Protein AF-A0A960FV06-F1 (afdb_monomer)

Secondary structure (DSSP, 8-state):
---------------PPPPPPB-SEEEEEEEPP-S-SEESS--TT--EEEE-BSSS-EEEE---EEEEEEETTEEEE-GGGEE---EESSSEEEEE---EEEEE-TT--EEEEEEEEEEEEE-SSTT-EEEEEEEEEEEESSSB-TTT---B-BPPPTTT-EEEEEEEEEEEE-----HHHHHHHHHTB-GGG--EEEEEEEEE-PBPPP---PBPP-------S---SEEEEEEESS--B-TT-PBPEEEEEESSGGGGGTEEEEE-TT--EEEEEES--TT-EEEEEEEE--BTTBPPEEEEEEEE---

pLDDT: mean 82.67, std 15.4, range [28.53, 97.56]

Radius of gyration: 35.04 Å; Cα contacts (8 Å, |Δi|>4): 767; chains: 1; bounding box: 75×72×92 Å

Solvent-accessible surface area (backbone atoms only — not comparable to full-atom values): 16735 Å² total; per-residue (Å²): 141,84,87,83,82,84,78,82,79,80,80,74,79,77,75,70,78,76,70,66,49,64,24,64,41,65,30,40,38,45,37,33,78,60,94,60,37,54,45,69,65,90,62,88,82,43,13,31,37,37,43,46,31,71,90,52,54,37,37,39,37,51,50,40,37,38,34,35,38,31,52,84,32,36,38,42,29,50,30,90,45,48,49,63,72,65,33,69,53,98,44,42,37,41,64,51,73,44,55,33,38,35,38,48,44,94,82,25,42,38,36,39,41,35,50,48,37,38,37,40,42,38,90,70,67,91,50,46,43,70,26,62,49,32,30,42,35,39,31,26,12,73,56,54,18,69,81,83,62,80,48,68,27,33,41,39,36,90,89,73,22,36,33,20,30,14,15,77,46,40,47,51,41,74,67,77,86,42,65,29,37,50,49,44,42,74,69,50,26,45,58,87,56,25,59,37,40,35,50,27,32,37,43,49,71,38,67,32,78,67,78,67,79,46,41,82,50,48,63,91,75,79,65,62,95,71,43,59,25,53,46,81,36,66,55,28,87,42,62,49,50,34,81,80,68,46,68,49,49,79,44,78,52,64,62,62,88,71,42,67,82,29,39,48,79,48,74,47,98,62,40,24,30,34,40,38,28,68,52,76,30,52,73,34,39,39,34,40,38,36,36,38,74,60,55,98,60,24,41,59,32,78,50,76,50,74,38,60,21,44,119

Structure (mmCIF, N/CA/C/O backbone):
data_AF-A0A960FV06-F1
#
_entry.id   AF-A0A960FV06-F1
#
loop_
_atom_site.group_PDB
_atom_site.id
_atom_site.type_symbol
_atom_site.label_atom_id
_atom_site.label_alt_id
_atom_site.label_comp_id
_atom_site.label_asym_id
_atom_site.label_entity_id
_atom_site.label_seq_id
_atom_site.pdbx_PDB_ins_code
_atom_site.Cartn_x
_atom_site.Cartn_y
_atom_site.Cartn_z
_atom_site.occupancy
_atom_site.B_iso_or_equiv
_atom_site.auth_seq_id
_atom_site.auth_comp_id
_atom_site.auth_asym_id
_atom_site.auth_atom_id
_atom_site.pdbx_PDB_model_num
ATOM 1 N N . MET A 1 1 ? -11.309 -56.392 27.584 1.00 36.31 1 MET A N 1
ATOM 2 C CA . MET A 1 1 ? -11.825 -55.048 27.923 1.00 36.31 1 MET A CA 1
ATOM 3 C C . MET A 1 1 ? -10.670 -54.063 27.824 1.00 36.31 1 MET A C 1
ATOM 5 O O . MET A 1 1 ? -9.754 -54.148 28.627 1.00 36.31 1 MET A O 1
ATOM 9 N N . ARG A 1 2 ? -10.640 -53.222 26.782 1.00 29.03 2 ARG A N 1
ATOM 10 C CA . ARG A 1 2 ? -9.631 -52.166 26.602 1.00 29.03 2 ARG A CA 1
ATOM 11 C C . ARG A 1 2 ? -10.314 -50.827 26.854 1.00 29.03 2 ARG A C 1
ATOM 13 O O . ARG A 1 2 ? -11.211 -50.448 26.110 1.00 29.03 2 ARG A O 1
ATOM 20 N N . THR A 1 3 ? -9.917 -50.165 27.930 1.00 28.88 3 THR A N 1
ATOM 21 C CA . THR A 1 3 ? -10.427 -48.859 28.343 1.00 28.88 3 THR A CA 1
ATOM 22 C C . THR A 1 3 ? -9.806 -47.786 27.448 1.00 28.88 3 THR A C 1
ATOM 24 O O . THR A 1 3 ? -8.600 -47.559 27.511 1.00 28.88 3 THR A O 1
ATOM 27 N N . LEU A 1 4 ? -10.610 -47.151 26.591 1.00 28.53 4 LEU A N 1
ATOM 28 C CA . LEU A 1 4 ? -10.209 -45.951 25.854 1.00 28.53 4 LEU A CA 1
ATOM 29 C C . LEU A 1 4 ? -10.381 -44.734 26.770 1.00 28.53 4 LEU A C 1
ATOM 31 O O . LEU A 1 4 ? -11.495 -44.410 27.177 1.00 28.53 4 LEU A O 1
ATOM 35 N N . VAL A 1 5 ? -9.278 -44.058 27.083 1.00 31.06 5 VAL A N 1
ATOM 36 C CA . VAL A 1 5 ? -9.280 -42.744 27.735 1.00 31.06 5 VAL A CA 1
ATOM 37 C C . VAL A 1 5 ? -9.310 -41.687 26.634 1.00 31.06 5 VAL A C 1
ATOM 39 O O . VAL A 1 5 ? -8.361 -41.561 25.865 1.00 31.06 5 VAL A O 1
ATOM 42 N N . ILE A 1 6 ? -10.410 -40.939 26.538 1.00 32.50 6 ILE A N 1
ATOM 43 C CA . ILE A 1 6 ? -10.523 -39.776 25.651 1.00 32.50 6 ILE A CA 1
ATOM 44 C C . ILE A 1 6 ? -9.908 -38.582 26.384 1.00 32.50 6 ILE A C 1
ATOM 46 O O . ILE A 1 6 ? -10.485 -38.061 27.338 1.00 32.50 6 ILE A O 1
ATOM 50 N N . ALA A 1 7 ? -8.722 -38.160 25.950 1.00 31.45 7 ALA A N 1
ATOM 51 C CA . ALA A 1 7 ? -8.115 -36.910 26.383 1.00 31.45 7 ALA A CA 1
ATOM 52 C C . ALA A 1 7 ? -8.819 -35.741 25.676 1.00 31.45 7 ALA A C 1
ATOM 54 O O . ALA A 1 7 ? -8.691 -35.559 24.466 1.00 31.45 7 ALA A O 1
ATOM 55 N N . ALA A 1 8 ? -9.584 -34.953 26.431 1.00 33.91 8 ALA A N 1
ATOM 56 C CA . ALA A 1 8 ? -10.143 -33.694 25.958 1.00 33.91 8 ALA A CA 1
ATOM 57 C C . ALA A 1 8 ? -9.006 -32.669 25.805 1.00 33.91 8 ALA A C 1
ATOM 59 O O . ALA A 1 8 ? -8.524 -32.106 26.788 1.00 33.91 8 ALA A O 1
ATOM 60 N N . GLY A 1 9 ? -8.556 -32.462 24.567 1.00 29.95 9 GLY A N 1
ATOM 61 C CA . GLY A 1 9 ? -7.596 -31.421 24.216 1.00 29.95 9 GLY A CA 1
ATOM 62 C C . GLY A 1 9 ? -8.195 -30.035 24.449 1.00 29.95 9 GLY A C 1
ATOM 63 O O . GLY A 1 9 ? -9.195 -29.662 23.838 1.00 29.95 9 GLY A O 1
ATOM 64 N N . LEU A 1 10 ? -7.580 -29.279 25.354 1.00 29.83 10 LEU A N 1
ATOM 65 C CA . LEU A 1 10 ? -7.880 -27.877 25.604 1.00 29.83 10 LEU A CA 1
ATOM 66 C C . LEU A 1 10 ? -7.438 -27.066 24.372 1.00 29.83 10 LEU A C 1
ATOM 68 O O . LEU A 1 10 ? -6.244 -26.882 24.146 1.00 29.83 10 LEU A O 1
ATOM 72 N N . VAL A 1 11 ? -8.386 -26.588 23.563 1.00 31.02 11 VAL A N 1
ATOM 73 C CA . VAL A 1 11 ? -8.089 -25.631 22.488 1.00 31.02 11 VAL A CA 1
ATOM 74 C C . VAL A 1 11 ? -7.781 -24.289 23.147 1.00 31.02 11 VAL A C 1
ATOM 76 O O . VAL A 1 11 ? -8.680 -23.536 23.520 1.00 31.02 11 VAL A O 1
ATOM 79 N N . VAL A 1 12 ? -6.495 -24.001 23.337 1.00 31.61 12 VAL A N 1
ATOM 80 C CA . VAL A 1 12 ? -6.037 -22.645 23.640 1.00 31.61 12 VAL A CA 1
ATOM 81 C C . VAL A 1 12 ? -6.239 -21.842 22.362 1.00 31.61 12 VAL A C 1
ATOM 83 O O . VAL A 1 12 ? -5.494 -21.997 21.398 1.00 31.61 12 VAL A O 1
ATOM 86 N N . ALA A 1 13 ? -7.285 -21.017 22.332 1.00 31.97 13 ALA A N 1
ATOM 87 C CA . ALA A 1 13 ? -7.429 -19.989 21.316 1.00 31.97 13 ALA A CA 1
ATOM 88 C C . ALA A 1 13 ? -6.248 -19.026 21.476 1.00 31.97 13 ALA A C 1
ATOM 90 O O . ALA A 1 13 ? -6.246 -18.167 22.358 1.00 31.97 13 ALA A O 1
ATOM 91 N N . VAL A 1 14 ? -5.213 -19.216 20.659 1.00 31.20 14 VAL A N 1
ATOM 92 C CA . VAL A 1 14 ? -4.142 -18.240 20.499 1.00 31.20 14 VAL A CA 1
ATOM 93 C C . VAL A 1 14 ? -4.800 -17.055 19.806 1.00 31.20 14 VAL A C 1
ATOM 95 O O . VAL A 1 14 ? -5.027 -17.078 18.600 1.00 31.20 14 VAL A O 1
ATOM 98 N N . SER A 1 15 ? -5.229 -16.059 20.579 1.00 34.19 15 SER A N 1
ATOM 99 C CA . SER A 1 15 ? -5.654 -14.789 20.009 1.00 34.19 15 SER A CA 1
ATOM 100 C C . SER A 1 15 ? -4.445 -14.227 19.273 1.00 34.19 15 SER A C 1
ATOM 102 O O . SER A 1 15 ? -3.475 -13.828 19.922 1.00 34.19 15 SER A O 1
ATOM 104 N N . SER A 1 16 ? -4.477 -14.246 17.940 1.00 36.00 16 SER A N 1
ATOM 105 C CA . SER A 1 16 ? -3.523 -13.501 17.128 1.00 36.00 16 SER A CA 1
ATOM 106 C C . SER A 1 16 ? -3.441 -12.078 17.687 1.00 36.00 16 SER A C 1
ATOM 108 O O . SER A 1 16 ? -4.489 -11.518 18.038 1.00 36.00 16 SER A O 1
ATOM 110 N N . PRO A 1 17 ? -2.240 -11.491 17.830 1.00 38.41 17 PRO A N 1
ATOM 111 C CA . PRO A 1 17 ? -2.156 -10.080 18.160 1.00 38.41 17 PRO A CA 1
ATOM 112 C C . PRO A 1 17 ? -2.978 -9.329 17.113 1.00 38.41 17 PRO A C 1
ATOM 114 O O . PRO A 1 17 ? -2.821 -9.567 15.915 1.00 38.41 17 PRO A O 1
ATOM 117 N N . ALA A 1 18 ? -3.919 -8.499 17.569 1.00 44.97 18 ALA A N 1
ATOM 118 C CA . ALA A 1 18 ? -4.646 -7.610 16.679 1.00 44.97 18 ALA A CA 1
ATOM 119 C C . ALA A 1 18 ? -3.597 -6.826 15.884 1.00 44.97 18 ALA A C 1
ATOM 121 O O . ALA A 1 18 ? -2.728 -6.198 16.495 1.00 44.97 18 ALA A O 1
ATOM 122 N N . ALA A 1 19 ? -3.624 -6.939 14.553 1.00 51.06 19 ALA A N 1
ATOM 123 C CA . ALA A 1 19 ? -2.755 -6.146 13.699 1.00 51.06 19 ALA A CA 1
ATOM 124 C C . ALA A 1 19 ? -2.935 -4.675 14.098 1.00 51.06 19 ALA A C 1
ATOM 126 O O . ALA A 1 19 ? -4.068 -4.226 14.289 1.00 51.06 19 ALA A O 1
ATOM 127 N N . ALA A 1 20 ? -1.832 -3.960 14.323 1.00 58.22 20 ALA A N 1
ATOM 128 C CA . ALA A 1 20 ? -1.906 -2.536 14.608 1.00 58.22 20 ALA A CA 1
ATOM 129 C C . ALA A 1 20 ? -2.623 -1.861 13.432 1.00 58.22 20 ALA A C 1
ATOM 131 O O . ALA A 1 20 ? -2.202 -2.021 12.287 1.00 58.22 20 ALA A O 1
ATOM 132 N N . GLU A 1 21 ? -3.728 -1.164 13.708 1.00 67.44 21 GLU A N 1
ATOM 133 C CA . GLU A 1 21 ? -4.437 -0.410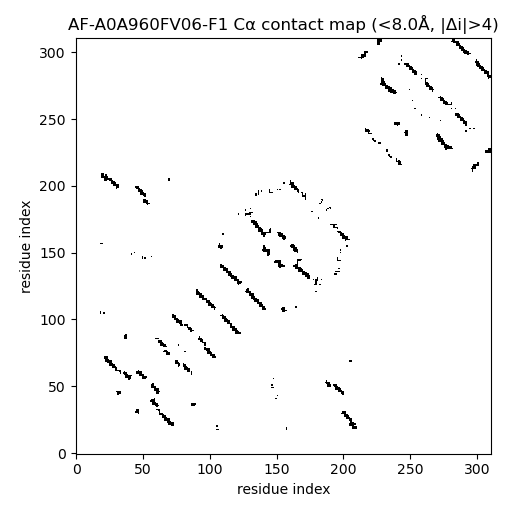 12.676 1.00 67.44 21 GLU A CA 1
ATOM 134 C C . GLU A 1 21 ? -3.497 0.646 12.083 1.00 67.44 21 GLU A C 1
ATOM 136 O O . GLU A 1 21 ? -2.681 1.255 12.785 1.00 67.44 21 GLU A O 1
ATOM 141 N N . ILE A 1 22 ? -3.600 0.853 10.774 1.00 77.62 22 ILE A N 1
ATOM 142 C CA . ILE A 1 22 ? -2.781 1.826 10.056 1.00 77.62 22 ILE A CA 1
ATOM 143 C C . ILE A 1 22 ? -3.281 3.217 10.440 1.00 77.62 22 ILE A C 1
ATOM 145 O O . ILE A 1 22 ? -4.451 3.544 10.252 1.00 77.62 22 ILE A O 1
ATOM 149 N N . GLY A 1 23 ? -2.396 4.017 11.030 1.00 80.31 23 GLY A N 1
ATOM 150 C CA . GLY A 1 23 ? -2.713 5.364 11.489 1.00 80.31 23 GLY A CA 1
ATOM 151 C C . GLY A 1 23 ? -2.783 6.373 10.346 1.00 80.31 23 GLY A C 1
ATOM 152 O O . GLY A 1 23 ? -2.529 6.054 9.187 1.00 80.31 23 GLY A O 1
ATOM 153 N N . ASN A 1 24 ? -3.082 7.622 10.697 1.00 88.06 24 ASN A N 1
ATOM 154 C CA . ASN A 1 24 ? -2.974 8.763 9.788 1.00 88.06 24 ASN A CA 1
ATOM 155 C C . ASN A 1 24 ? -1.624 9.451 9.996 1.00 88.06 24 ASN A C 1
ATOM 157 O O . ASN A 1 24 ? -1.173 9.575 11.138 1.00 88.06 24 ASN A O 1
ATOM 161 N N . GLY A 1 25 ? -1.000 9.944 8.929 1.00 90.19 25 GLY A N 1
ATOM 162 C CA . GLY A 1 25 ? 0.263 10.671 9.053 1.00 90.19 25 GLY A CA 1
ATOM 163 C C . GLY A 1 25 ? 1.180 10.567 7.837 1.00 90.19 25 GLY A C 1
ATOM 164 O O . GLY A 1 25 ? 0.745 10.116 6.777 1.00 90.19 25 GLY A O 1
ATOM 165 N N . PRO A 1 26 ? 2.443 11.006 7.979 1.00 93.81 26 PRO A N 1
ATOM 166 C CA . PRO A 1 26 ? 3.436 10.901 6.920 1.00 93.81 26 PRO A CA 1
ATOM 167 C C . PRO A 1 26 ? 3.80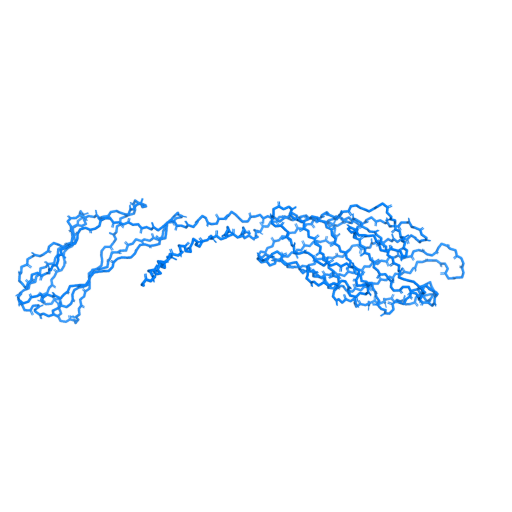0 9.438 6.651 1.00 93.81 26 PRO A C 1
ATOM 169 O O . PRO A 1 26 ? 3.833 8.616 7.569 1.00 93.81 26 PRO A O 1
ATOM 172 N N . ILE A 1 27 ? 4.099 9.137 5.392 1.00 96.12 27 ILE A N 1
ATOM 173 C CA . ILE A 1 27 ? 4.591 7.838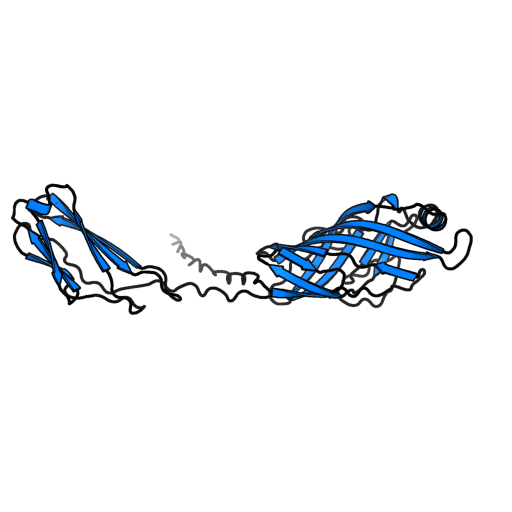 4.925 1.00 96.12 27 ILE A CA 1
ATOM 174 C C . ILE A 1 27 ? 5.810 8.042 4.034 1.00 96.12 27 ILE A C 1
ATOM 176 O O . ILE A 1 27 ? 5.970 9.094 3.412 1.00 96.12 27 ILE A O 1
ATOM 180 N N . SER A 1 28 ? 6.643 7.013 3.937 1.00 96.25 28 SER A N 1
ATOM 181 C CA . SER A 1 28 ? 7.751 6.969 2.987 1.00 96.25 28 SER A CA 1
ATOM 182 C C . SER A 1 28 ? 7.902 5.577 2.391 1.00 96.25 28 SER A C 1
ATOM 184 O O . SER A 1 28 ? 7.594 4.574 3.039 1.00 96.25 28 SER A O 1
ATOM 186 N N . VAL A 1 29 ? 8.365 5.528 1.147 1.00 97.25 29 VAL A N 1
ATOM 187 C CA . VAL A 1 29 ? 8.701 4.308 0.414 1.00 97.25 29 VAL A CA 1
ATOM 188 C C . VAL A 1 29 ? 10.142 4.418 -0.059 1.00 97.25 29 VAL A C 1
ATOM 190 O O . VAL A 1 29 ? 10.519 5.411 -0.683 1.00 97.25 29 VAL A O 1
ATOM 193 N N . THR A 1 30 ? 10.922 3.373 0.199 1.00 96.19 30 THR A N 1
ATOM 194 C CA . THR A 1 30 ? 12.278 3.219 -0.328 1.00 96.19 30 THR A CA 1
ATOM 195 C C . THR A 1 30 ? 12.356 1.882 -1.042 1.00 96.19 30 THR A C 1
ATOM 197 O O . THR A 1 30 ? 12.136 0.841 -0.418 1.00 96.19 30 THR A O 1
ATOM 200 N N . LEU A 1 31 ? 12.642 1.902 -2.345 1.00 95.12 31 LEU A N 1
ATOM 201 C CA . LEU A 1 31 ? 12.833 0.671 -3.107 1.00 95.12 31 LEU A CA 1
ATOM 202 C C . LEU A 1 31 ? 14.257 0.142 -2.953 1.00 95.12 31 LEU A C 1
ATOM 204 O O . LEU A 1 31 ? 15.202 0.911 -2.766 1.00 95.12 31 LEU A O 1
ATOM 208 N N . ASP A 1 32 ? 14.394 -1.182 -3.011 1.00 92.62 32 ASP A N 1
ATOM 209 C CA . ASP A 1 32 ? 15.693 -1.835 -2.872 1.00 92.62 32 ASP A CA 1
ATOM 210 C C . ASP A 1 32 ? 16.626 -1.444 -4.036 1.00 92.62 32 ASP A C 1
ATOM 212 O O . ASP A 1 32 ? 16.180 -1.387 -5.188 1.00 92.62 32 ASP A O 1
ATOM 216 N N . PRO A 1 33 ? 17.914 -1.156 -3.763 1.00 88.38 33 PRO A N 1
ATOM 217 C CA . PRO A 1 33 ? 18.874 -0.845 -4.811 1.00 88.38 33 PRO A CA 1
ATOM 218 C C . PRO A 1 33 ? 19.119 -2.069 -5.698 1.00 88.38 33 PRO A C 1
ATOM 220 O O . PRO A 1 33 ? 19.098 -3.207 -5.229 1.00 88.38 33 PRO A O 1
ATOM 223 N N . CYS A 1 34 ? 19.410 -1.820 -6.973 1.00 86.62 34 CYS A N 1
ATOM 224 C CA . CYS A 1 34 ? 19.829 -2.841 -7.925 1.00 86.62 34 CYS A CA 1
ATOM 225 C C . CYS A 1 34 ? 21.134 -2.402 -8.595 1.00 86.62 34 CYS A C 1
ATOM 227 O O . CYS A 1 34 ? 21.295 -1.226 -8.917 1.00 86.62 34 CYS A O 1
ATOM 229 N N . GLU A 1 35 ? 22.072 -3.328 -8.790 1.00 83.56 35 GLU A N 1
ATOM 230 C CA . GLU A 1 35 ? 23.376 -3.019 -9.399 1.00 83.56 35 GLU A CA 1
ATOM 231 C C . GLU A 1 35 ? 23.292 -2.901 -10.927 1.00 83.56 35 GLU A C 1
ATOM 233 O O . GLU A 1 35 ? 24.120 -2.250 -11.561 1.00 83.56 35 GLU A O 1
ATOM 238 N N . GLN A 1 36 ? 22.290 -3.537 -11.530 1.00 81.19 36 GLN A N 1
ATOM 239 C CA . GLN A 1 36 ? 22.068 -3.547 -12.967 1.00 81.19 36 GLN A CA 1
ATOM 240 C C . GLN A 1 36 ? 21.231 -2.332 -13.378 1.00 81.19 36 GLN A C 1
ATOM 242 O O . GLN A 1 36 ? 20.282 -1.975 -12.691 1.00 81.19 36 GLN A O 1
ATOM 247 N N . ALA A 1 37 ? 21.551 -1.720 -14.520 1.00 78.19 37 ALA A N 1
ATOM 248 C CA . ALA A 1 37 ? 20.762 -0.619 -15.081 1.00 78.19 37 ALA A CA 1
ATOM 249 C C . ALA A 1 37 ? 19.662 -1.140 -16.026 1.00 78.19 37 ALA A C 1
ATOM 251 O O . ALA A 1 37 ? 18.476 -0.881 -15.828 1.00 78.19 37 ALA A O 1
ATOM 252 N N . GLN A 1 38 ? 20.048 -1.917 -17.041 1.00 82.19 38 GLN A N 1
ATOM 253 C CA . GLN A 1 38 ? 19.133 -2.518 -18.012 1.00 82.19 38 GLN A CA 1
ATOM 254 C C . GLN A 1 38 ? 19.749 -3.807 -18.564 1.00 82.19 38 GLN A C 1
ATOM 256 O O . GLN A 1 38 ? 20.881 -3.765 -19.040 1.00 82.19 38 GLN A O 1
ATOM 261 N N . ILE A 1 39 ? 19.024 -4.926 -18.496 1.00 83.81 39 ILE A N 1
ATOM 262 C CA . ILE A 1 39 ? 19.431 -6.215 -19.085 1.00 83.81 39 ILE A CA 1
ATOM 263 C C . ILE A 1 39 ? 18.204 -7.038 -19.512 1.00 83.81 39 ILE A C 1
ATOM 265 O O . ILE A 1 39 ? 17.095 -6.820 -19.019 1.00 83.81 39 ILE A O 1
ATOM 269 N N . ASP A 1 40 ? 18.420 -8.043 -20.360 1.00 83.56 40 ASP A N 1
ATOM 270 C CA . ASP A 1 40 ? 17.349 -8.911 -20.883 1.00 83.56 40 ASP A CA 1
ATOM 271 C C . ASP A 1 40 ? 17.038 -10.122 -19.983 1.00 83.56 40 ASP A C 1
ATOM 273 O O . ASP A 1 40 ? 16.150 -10.932 -20.258 1.00 83.56 40 ASP A O 1
ATOM 277 N N . THR A 1 41 ? 17.756 -10.237 -18.863 1.00 85.00 41 THR A N 1
ATOM 278 C CA . THR A 1 41 ? 17.585 -11.309 -17.878 1.00 85.00 41 THR A CA 1
ATOM 279 C C . THR A 1 41 ? 16.964 -10.764 -16.598 1.00 85.00 41 THR A C 1
ATOM 281 O O . THR A 1 41 ? 17.344 -9.706 -16.095 1.00 85.00 41 THR A O 1
ATOM 284 N N . PHE A 1 42 ? 16.014 -11.513 -16.047 1.00 87.25 42 PHE A N 1
ATOM 285 C CA . PHE A 1 42 ? 15.373 -11.185 -14.780 1.00 87.25 42 PHE A CA 1
ATOM 286 C C . PHE A 1 42 ? 16.342 -11.333 -13.592 1.00 87.25 42 PHE A C 1
ATOM 288 O O . PHE A 1 42 ? 16.988 -12.371 -13.438 1.00 87.25 42 PHE A O 1
ATOM 295 N N . VAL A 1 43 ? 16.391 -10.314 -12.730 1.00 89.31 43 VAL A N 1
ATOM 296 C CA . VAL A 1 43 ? 17.141 -10.292 -11.468 1.00 89.31 43 VAL A CA 1
ATOM 297 C C . VAL A 1 43 ? 16.148 -10.339 -10.302 1.00 89.31 43 VAL A C 1
ATOM 299 O O . VAL A 1 43 ? 15.386 -9.386 -10.104 1.00 89.31 43 VAL A O 1
ATOM 302 N N . PRO A 1 44 ? 16.138 -11.424 -9.509 1.00 87.94 44 PRO A N 1
ATOM 303 C CA . PRO A 1 44 ? 15.265 -11.534 -8.349 1.00 87.94 44 PRO A CA 1
ATOM 304 C C . PRO A 1 44 ? 15.517 -10.430 -7.320 1.00 87.94 44 PRO A C 1
ATOM 306 O O . PRO A 1 44 ? 16.659 -10.092 -7.024 1.00 87.94 44 PRO A O 1
ATOM 309 N N . GLY A 1 45 ? 14.442 -9.906 -6.732 1.00 86.06 45 GLY A N 1
ATOM 310 C CA . GLY A 1 45 ? 14.524 -8.924 -5.646 1.00 86.06 45 GLY A CA 1
ATOM 311 C C . GLY A 1 45 ? 14.811 -7.485 -6.083 1.00 86.06 45 GLY A C 1
ATOM 312 O O . GLY A 1 45 ? 14.749 -6.598 -5.240 1.00 86.06 45 GLY A O 1
ATOM 313 N N . CYS A 1 46 ? 15.046 -7.227 -7.371 1.00 92.44 46 CYS A N 1
ATOM 314 C CA . CYS A 1 46 ? 15.173 -5.868 -7.883 1.00 92.44 46 CYS A CA 1
ATOM 315 C C . CYS A 1 46 ? 13.840 -5.329 -8.404 1.00 92.44 46 CYS A C 1
ATOM 317 O O . CYS A 1 46 ? 13.099 -6.031 -9.091 1.00 92.44 46 CYS A O 1
ATOM 319 N N . SER A 1 47 ? 13.569 -4.053 -8.132 1.00 94.38 47 SER A N 1
ATOM 320 C CA . SER A 1 47 ? 12.458 -3.337 -8.760 1.00 94.38 47 SER A CA 1
ATOM 321 C C . SER A 1 47 ? 12.761 -3.087 -10.237 1.00 94.38 47 SER A C 1
ATOM 323 O O . SER A 1 47 ? 13.852 -2.625 -10.577 1.00 94.38 47 SER A O 1
ATOM 325 N N . PHE A 1 48 ? 11.802 -3.377 -11.116 1.00 93.38 48 PHE A N 1
ATOM 326 C CA . PHE A 1 48 ? 11.974 -3.231 -12.557 1.00 93.38 48 PHE A CA 1
ATOM 327 C C . PHE A 1 48 ? 10.725 -2.711 -13.266 1.00 93.38 48 PHE A C 1
ATOM 329 O O . PHE A 1 48 ? 9.586 -2.917 -12.838 1.00 93.38 48 PHE A O 1
ATOM 336 N N . ILE A 1 49 ? 10.969 -2.110 -14.426 1.00 91.00 49 ILE A N 1
ATOM 337 C CA . ILE A 1 49 ? 9.995 -1.908 -15.489 1.00 91.00 49 ILE A CA 1
ATOM 338 C C . ILE A 1 49 ? 10.311 -2.885 -16.613 1.00 91.00 49 ILE A C 1
ATOM 340 O O . ILE A 1 49 ? 11.444 -2.954 -17.087 1.00 91.00 49 ILE A O 1
ATOM 344 N N . ASN A 1 50 ? 9.309 -3.638 -17.048 1.00 89.50 50 ASN A N 1
ATOM 345 C CA . ASN A 1 50 ? 9.412 -4.495 -18.212 1.00 89.50 50 ASN A CA 1
ATOM 346 C C . ASN A 1 50 ? 8.754 -3.809 -19.411 1.00 89.50 50 ASN A C 1
ATOM 348 O O . ASN A 1 50 ? 7.554 -3.510 -19.419 1.00 89.50 50 ASN A O 1
ATOM 352 N N . LEU A 1 51 ? 9.569 -3.569 -20.435 1.00 86.31 51 LEU A N 1
ATOM 353 C CA . LEU A 1 51 ? 9.089 -3.261 -21.772 1.00 86.31 51 LEU A CA 1
ATOM 354 C C . LEU A 1 51 ? 9.112 -4.553 -22.580 1.00 86.31 51 LEU A C 1
ATOM 356 O O . LEU A 1 51 ? 10.104 -5.285 -22.583 1.00 86.31 51 LEU A O 1
ATOM 360 N N . VAL A 1 52 ? 8.015 -4.831 -23.285 1.00 84.31 52 VAL A N 1
ATOM 361 C CA . VAL A 1 52 ? 7.949 -5.999 -24.166 1.00 84.31 52 VAL A CA 1
ATOM 362 C C . VAL A 1 52 ? 8.849 -5.735 -25.359 1.00 84.31 52 VAL A C 1
ATOM 364 O O . VAL A 1 52 ? 8.440 -5.034 -26.287 1.00 84.31 52 VAL A O 1
ATOM 367 N N . GLY A 1 53 ? 10.064 -6.273 -25.328 1.00 81.69 53 GLY A N 1
ATOM 368 C CA . GLY A 1 53 ? 10.930 -6.260 -26.493 1.00 81.69 53 GLY A CA 1
ATOM 369 C C . GLY A 1 53 ? 10.385 -7.159 -27.591 1.00 81.69 53 GLY A C 1
ATOM 370 O O . GLY A 1 53 ? 9.546 -8.039 -27.362 1.00 81.69 53 GLY A O 1
ATOM 371 N N . LYS A 1 54 ? 10.804 -6.866 -28.819 1.00 75.38 54 LYS A N 1
ATOM 372 C CA . LYS A 1 54 ? 10.371 -7.609 -30.002 1.00 75.38 54 LYS A CA 1
ATOM 373 C C . LYS A 1 54 ? 10.980 -9.012 -30.047 1.00 75.38 54 LYS A C 1
ATOM 375 O O . LYS A 1 54 ? 10.260 -9.958 -30.358 1.00 75.38 54 LYS A O 1
ATOM 380 N N . ASP A 1 55 ? 12.250 -9.119 -29.657 1.00 75.38 55 ASP A N 1
ATOM 381 C CA . ASP A 1 55 ? 13.040 -10.354 -29.734 1.00 75.38 55 ASP A CA 1
ATOM 382 C C . ASP A 1 55 ? 13.347 -10.967 -28.353 1.00 75.38 55 ASP A C 1
ATOM 384 O O . ASP A 1 55 ? 13.499 -12.182 -28.235 1.00 75.38 55 ASP A O 1
ATOM 388 N N . ALA A 1 56 ? 13.380 -10.151 -27.293 1.00 72.25 56 ALA A N 1
ATOM 389 C CA . ALA A 1 56 ? 13.621 -10.571 -25.911 1.00 72.25 56 ALA A C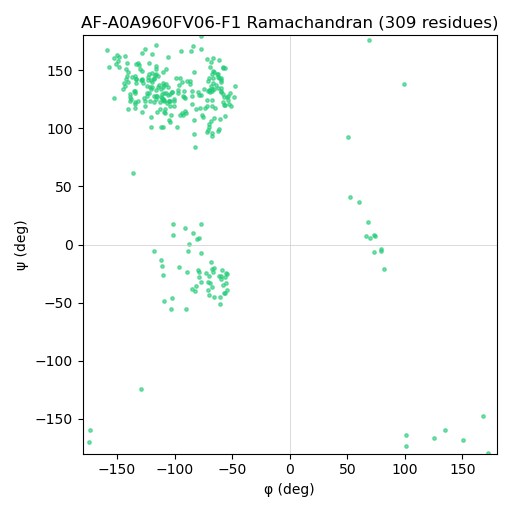A 1
ATOM 390 C C . ALA A 1 56 ? 12.909 -9.631 -24.913 1.00 72.25 56 ALA A C 1
ATOM 392 O O . ALA A 1 56 ? 12.615 -8.486 -25.256 1.00 72.25 56 ALA A O 1
ATOM 393 N N . PRO A 1 57 ? 12.583 -10.071 -23.683 1.00 75.88 57 PRO A N 1
ATOM 394 C CA . PRO A 1 57 ? 12.093 -9.166 -22.643 1.00 75.88 57 PRO A CA 1
ATOM 395 C C . PRO A 1 57 ? 13.199 -8.193 -22.214 1.00 75.88 57 PRO A C 1
ATOM 397 O O . PRO A 1 57 ? 14.325 -8.622 -22.016 1.00 75.88 57 PRO A O 1
ATOM 400 N N . SER A 1 58 ? 12.869 -6.916 -21.992 1.00 85.62 58 SER A N 1
ATOM 401 C CA . SER A 1 58 ? 13.825 -5.929 -21.468 1.00 85.62 58 SER A CA 1
ATOM 402 C C . SER A 1 58 ? 13.420 -5.489 -20.070 1.00 85.62 58 SER A C 1
ATOM 404 O O . SER A 1 58 ? 12.323 -4.951 -19.883 1.00 85.62 58 SER A O 1
ATOM 406 N N . TYR A 1 59 ? 14.320 -5.671 -19.104 1.00 89.06 59 TYR A N 1
ATOM 407 C CA . TYR A 1 59 ? 14.143 -5.236 -17.722 1.00 89.06 59 TYR A CA 1
ATOM 408 C C . TYR A 1 59 ? 14.979 -3.986 -17.461 1.00 89.06 59 TYR A C 1
ATOM 410 O O . TYR A 1 59 ? 16.204 -4.000 -17.575 1.00 89.06 59 TYR A O 1
ATOM 418 N N . ILE A 1 60 ? 14.300 -2.900 -17.106 1.00 90.06 60 ILE A N 1
ATOM 419 C CA . ILE A 1 60 ? 14.899 -1.629 -16.701 1.00 90.06 60 ILE A CA 1
ATOM 420 C C . ILE A 1 60 ? 14.791 -1.560 -15.185 1.00 90.06 60 ILE A C 1
ATOM 422 O O . ILE A 1 60 ? 13.686 -1.455 -14.653 1.00 90.06 60 ILE A O 1
ATOM 426 N N . TYR A 1 61 ? 15.916 -1.635 -14.488 1.00 92.00 61 TYR A N 1
ATOM 427 C CA . TYR A 1 61 ? 15.925 -1.648 -13.031 1.00 92.00 61 TYR A CA 1
ATOM 428 C C . TYR A 1 61 ? 15.988 -0.227 -12.484 1.00 92.00 61 TYR A C 1
ATOM 430 O O . TYR A 1 61 ? 16.652 0.651 -13.034 1.00 92.00 61 TYR A O 1
ATOM 438 N N . THR A 1 62 ? 15.250 0.020 -11.406 1.00 90.56 62 THR A N 1
ATOM 439 C CA . THR A 1 62 ? 15.140 1.353 -10.811 1.00 90.56 62 THR A CA 1
ATOM 440 C C . THR A 1 62 ? 14.951 1.255 -9.306 1.00 90.56 62 THR A C 1
ATOM 442 O O . THR A 1 62 ? 14.410 0.274 -8.808 1.00 90.56 62 THR A O 1
ATOM 445 N N . SER A 1 63 ? 15.372 2.279 -8.574 1.00 92.06 63 SER A N 1
ATOM 446 C CA . SER A 1 63 ? 15.252 2.338 -7.114 1.00 92.06 63 SER A CA 1
ATOM 447 C C . SER A 1 63 ? 14.774 3.723 -6.656 1.00 92.06 63 SER A C 1
ATOM 449 O O . SER A 1 63 ? 15.520 4.447 -5.989 1.00 92.06 63 SER A O 1
ATOM 451 N N . PRO A 1 64 ? 13.571 4.161 -7.070 1.00 91.56 64 PRO A N 1
ATOM 452 C CA . PRO A 1 64 ? 13.016 5.429 -6.639 1.00 91.56 64 PRO A CA 1
ATOM 453 C C . PRO A 1 64 ? 12.699 5.437 -5.139 1.00 91.56 64 PRO A C 1
ATOM 455 O O . PRO A 1 64 ? 12.523 4.395 -4.498 1.00 91.56 64 PRO A O 1
ATOM 458 N N . SER A 1 65 ? 12.582 6.641 -4.591 1.00 94.81 65 SER A N 1
ATOM 459 C CA . SER A 1 65 ? 12.090 6.875 -3.235 1.00 94.81 65 SER A CA 1
ATOM 460 C C . SER A 1 65 ? 10.985 7.919 -3.243 1.00 94.81 65 SER A C 1
ATOM 462 O O . SER A 1 65 ? 11.039 8.889 -3.999 1.00 94.81 65 SER A O 1
ATOM 464 N N . TRP A 1 66 ? 9.966 7.718 -2.411 1.00 95.75 66 TRP A N 1
ATOM 465 C CA . TRP A 1 66 ? 8.776 8.568 -2.379 1.00 95.75 66 TRP A CA 1
ATOM 466 C C . TRP A 1 66 ? 8.419 8.936 -0.945 1.00 95.75 66 TRP A C 1
ATOM 468 O O . TRP A 1 66 ? 8.506 8.103 -0.041 1.00 95.75 66 TRP A O 1
ATOM 478 N N . SER A 1 67 ? 7.960 10.166 -0.742 1.00 96.88 67 SER A N 1
ATOM 479 C CA . SER A 1 67 ? 7.323 10.607 0.499 1.00 96.88 67 SER A CA 1
ATOM 480 C C . SER A 1 67 ? 5.870 10.988 0.241 1.00 96.88 67 SER A C 1
ATOM 482 O O . SER A 1 67 ? 5.478 11.303 -0.881 1.00 96.88 67 SER A O 1
ATOM 484 N N . GLY A 1 68 ? 5.038 10.892 1.272 1.00 95.88 68 GLY A N 1
ATOM 485 C CA . GLY A 1 68 ? 3.612 11.129 1.117 1.00 95.88 68 GLY A CA 1
ATOM 486 C C . GLY A 1 68 ? 2.851 11.126 2.430 1.00 95.88 68 GLY A C 1
ATOM 487 O O . GLY A 1 68 ? 3.421 11.269 3.514 1.00 95.88 68 GLY A O 1
ATOM 488 N N . THR A 1 69 ? 1.540 10.921 2.335 1.00 94.50 69 THR A N 1
ATOM 489 C CA . THR A 1 69 ? 0.653 10.817 3.499 1.00 94.50 69 THR A CA 1
ATOM 490 C C . THR A 1 69 ? -0.293 9.630 3.397 1.00 94.50 69 THR A C 1
ATOM 492 O O . THR A 1 69 ? -0.620 9.160 2.306 1.00 94.50 69 THR A O 1
ATOM 495 N N . THR A 1 70 ? -0.744 9.158 4.559 1.00 93.50 70 THR A N 1
ATOM 496 C CA . THR A 1 70 ? -1.852 8.214 4.682 1.00 93.50 70 THR A CA 1
ATOM 497 C C . THR A 1 70 ? -2.991 8.792 5.514 1.00 93.50 70 THR A C 1
ATOM 499 O O . THR A 1 70 ? -2.766 9.477 6.519 1.00 93.50 70 THR A O 1
ATOM 502 N N . SER A 1 71 ? -4.221 8.498 5.100 1.00 88.94 71 SER A N 1
ATOM 503 C CA . SER A 1 71 ? -5.435 8.780 5.861 1.00 88.94 71 SER A CA 1
ATOM 504 C C . SER A 1 71 ? -6.418 7.625 5.718 1.00 88.94 71 SER A C 1
ATOM 506 O O . SER A 1 71 ? -6.894 7.342 4.622 1.00 88.94 71 SER A O 1
ATOM 508 N N . SER A 1 72 ? -6.741 6.952 6.824 1.00 82.75 72 SER A N 1
ATOM 509 C CA . SER A 1 72 ? -7.667 5.809 6.858 1.00 82.75 72 SER A CA 1
ATOM 510 C C . SER A 1 72 ? -7.308 4.715 5.838 1.00 82.75 72 SER A C 1
ATOM 512 O O . SER A 1 72 ? -8.176 4.182 5.152 1.00 82.75 72 SER A O 1
ATOM 514 N N . GLY A 1 73 ? -6.009 4.431 5.689 1.00 85.06 73 GLY A N 1
ATOM 515 C CA . GLY A 1 73 ? -5.491 3.444 4.737 1.00 85.06 73 GLY A CA 1
ATOM 516 C C . GLY A 1 73 ? -5.394 3.924 3.283 1.00 85.06 73 GLY A C 1
ATOM 517 O O . GLY A 1 73 ? -4.845 3.192 2.461 1.00 85.06 73 GLY A O 1
ATOM 518 N N . LEU A 1 74 ? -5.876 5.128 2.947 1.00 93.19 74 LEU A N 1
ATOM 519 C CA . LEU A 1 74 ? -5.631 5.767 1.649 1.00 93.19 74 LEU A CA 1
ATOM 520 C C . LEU A 1 74 ? -4.222 6.351 1.625 1.00 93.19 74 LEU A C 1
ATOM 522 O O . LEU A 1 74 ? -3.870 7.112 2.519 1.00 93.19 74 LEU A O 1
ATOM 526 N N . LEU A 1 75 ? -3.452 6.032 0.592 1.00 96.62 75 LEU A N 1
ATOM 527 C CA . LEU A 1 75 ? -2.076 6.477 0.392 1.00 96.62 75 LEU A CA 1
ATOM 528 C C . LEU A 1 75 ? -2.020 7.517 -0.724 1.00 96.62 75 LEU A C 1
ATOM 530 O O . LEU A 1 75 ? -2.649 7.339 -1.768 1.00 96.62 75 LEU A O 1
ATOM 534 N N . SER A 1 76 ? -1.226 8.563 -0.520 1.00 96.94 76 SER A N 1
ATOM 535 C CA . SER A 1 76 ? -0.970 9.600 -1.518 1.00 96.94 76 SER A CA 1
ATOM 536 C C . SER A 1 76 ? 0.502 9.989 -1.501 1.00 96.94 76 SER A C 1
ATOM 538 O O . SER A 1 76 ? 1.001 10.429 -0.465 1.00 96.94 76 SER A O 1
ATOM 540 N N . PHE A 1 77 ? 1.167 9.882 -2.648 1.00 97.25 77 PHE A N 1
ATOM 541 C CA . PHE A 1 77 ? 2.550 10.301 -2.870 1.00 97.25 77 PHE A CA 1
ATOM 542 C C . PHE A 1 77 ? 2.577 11.365 -3.978 1.00 97.25 77 PHE A C 1
ATOM 544 O O . PHE A 1 77 ? 2.459 11.020 -5.159 1.00 97.25 77 PHE A O 1
ATOM 551 N N . PRO A 1 78 ? 2.689 12.656 -3.628 1.00 96.19 78 PRO A N 1
ATOM 552 C CA . PRO A 1 78 ? 2.742 13.740 -4.606 1.00 96.19 78 PRO A CA 1
ATOM 553 C C . PRO A 1 78 ? 3.965 13.637 -5.520 1.00 96.19 78 PRO A C 1
ATOM 555 O O . PRO A 1 78 ? 5.035 13.235 -5.073 1.00 96.19 78 PRO A O 1
ATOM 558 N N . ALA A 1 79 ? 3.843 14.053 -6.780 1.00 95.56 79 ALA A N 1
ATOM 559 C CA . ALA A 1 79 ? 4.941 14.044 -7.752 1.00 95.56 79 ALA A CA 1
ATOM 560 C C . ALA A 1 79 ? 6.196 14.789 -7.258 1.00 95.56 79 ALA A C 1
ATOM 562 O O . ALA A 1 79 ? 7.316 14.338 -7.482 1.00 95.56 79 ALA A O 1
ATOM 563 N N . ALA A 1 80 ? 6.003 15.916 -6.565 1.00 94.62 80 ALA A N 1
ATOM 564 C CA . ALA A 1 80 ? 7.085 16.750 -6.040 1.00 94.62 80 ALA A CA 1
ATOM 565 C C . ALA A 1 80 ? 7.896 16.074 -4.918 1.00 94.62 80 ALA A C 1
ATOM 567 O O . ALA A 1 80 ? 9.040 16.453 -4.683 1.00 94.62 80 ALA A O 1
ATOM 568 N N . ASP A 1 81 ? 7.319 15.065 -4.262 1.00 94.62 81 ASP A N 1
ATOM 569 C CA . ASP A 1 81 ? 7.914 14.349 -3.130 1.00 94.62 81 ASP A CA 1
ATOM 570 C C . ASP A 1 81 ? 8.507 12.992 -3.549 1.00 94.62 81 ASP A C 1
ATOM 572 O O . ASP A 1 81 ? 8.744 12.105 -2.722 1.00 94.62 81 ASP A O 1
ATOM 576 N N . GLN A 1 82 ? 8.729 12.810 -4.852 1.00 94.69 82 GLN A N 1
ATOM 577 C CA . GLN A 1 82 ? 9.296 11.603 -5.435 1.00 94.69 82 GLN A CA 1
ATOM 578 C C . GLN A 1 82 ? 10.662 11.888 -6.047 1.00 94.69 82 GLN A C 1
ATOM 580 O O . GLN A 1 82 ? 10.844 12.841 -6.801 1.00 94.69 82 GLN A O 1
ATOM 585 N N . ASN A 1 83 ? 11.608 10.996 -5.783 1.00 93.50 83 ASN A N 1
ATOM 586 C CA . ASN A 1 83 ? 12.909 10.982 -6.421 1.00 93.50 83 ASN A CA 1
ATOM 587 C C . ASN A 1 83 ? 13.026 9.741 -7.306 1.00 93.50 83 ASN A C 1
ATOM 589 O O . ASN A 1 83 ? 13.003 8.611 -6.814 1.00 93.50 83 ASN A O 1
ATOM 593 N N . TRP A 1 84 ? 13.167 9.963 -8.609 1.00 90.38 84 TRP A N 1
ATOM 594 C CA . TRP A 1 84 ? 13.318 8.906 -9.600 1.00 90.38 84 TRP A CA 1
ATOM 595 C C . TRP A 1 84 ? 14.701 8.995 -10.241 1.00 90.38 84 TRP A C 1
ATOM 597 O O . TRP A 1 84 ? 14.980 9.975 -10.937 1.00 90.38 84 TRP A O 1
ATOM 607 N N . PRO A 1 85 ? 15.581 8.002 -10.032 1.00 86.44 85 PRO A N 1
ATOM 608 C CA . PRO A 1 85 ? 16.885 8.017 -10.670 1.00 86.44 85 PRO A CA 1
ATOM 609 C C . PRO A 1 85 ? 16.729 7.813 -12.180 1.00 86.44 85 PRO A C 1
ATOM 611 O O . PRO A 1 85 ? 15.976 6.947 -12.634 1.00 86.44 85 PRO A O 1
ATOM 614 N N . GLY A 1 86 ? 17.471 8.596 -12.964 1.00 85.62 86 GLY A N 1
ATOM 615 C CA . GLY A 1 86 ? 17.685 8.274 -14.370 1.00 85.62 86 GLY A CA 1
ATOM 616 C C . GLY A 1 86 ? 18.430 6.945 -14.491 1.00 85.62 86 GLY A C 1
ATOM 617 O O . GLY A 1 86 ? 19.300 6.640 -13.676 1.00 85.62 86 GLY A O 1
ATOM 618 N N . VAL A 1 87 ? 18.096 6.157 -15.508 1.00 85.44 87 VAL A N 1
ATOM 619 C CA . VAL A 1 87 ? 18.756 4.876 -15.781 1.00 85.44 87 VAL A CA 1
ATOM 620 C C . VAL A 1 87 ? 19.568 5.034 -17.055 1.00 85.44 87 VAL A C 1
ATOM 622 O O . VAL A 1 87 ? 19.036 5.460 -18.076 1.00 85.44 87 VAL A O 1
ATOM 625 N N . THR A 1 88 ? 20.861 4.724 -17.002 1.00 82.81 88 THR A N 1
ATOM 626 C CA . THR A 1 88 ? 21.730 4.742 -18.184 1.00 82.81 88 THR A CA 1
ATOM 627 C C . THR A 1 88 ? 22.304 3.350 -18.392 1.00 82.81 88 THR A C 1
ATOM 629 O O . THR A 1 88 ? 23.111 2.886 -17.592 1.00 82.81 88 THR A O 1
ATOM 632 N N . GLY A 1 89 ? 21.847 2.686 -19.451 1.00 77.94 89 GLY A N 1
ATOM 633 C CA . GLY A 1 89 ? 22.381 1.417 -19.943 1.00 77.94 89 GLY A CA 1
ATOM 634 C C . GLY A 1 89 ? 22.667 1.539 -21.435 1.00 77.94 89 GLY A C 1
ATOM 635 O O . GLY A 1 89 ? 23.332 2.479 -21.862 1.00 77.94 89 GLY A O 1
ATOM 636 N N . GLU A 1 90 ? 22.095 0.645 -22.243 1.00 75.88 90 GLU A N 1
ATOM 637 C CA . GLU A 1 90 ? 22.090 0.797 -23.708 1.00 75.88 90 GLU A CA 1
ATOM 638 C C . GLU A 1 90 ? 21.395 2.085 -24.168 1.00 75.88 90 GLU A C 1
ATOM 640 O O . GLU A 1 90 ? 21.703 2.643 -25.220 1.00 75.88 90 GLU A O 1
ATOM 645 N N . ARG A 1 91 ? 20.423 2.548 -23.379 1.00 79.56 91 ARG A N 1
ATOM 646 C CA . ARG A 1 91 ? 19.696 3.797 -23.588 1.00 79.56 91 ARG A CA 1
ATOM 647 C C . ARG A 1 91 ? 19.671 4.592 -22.290 1.00 79.56 91 ARG A C 1
ATOM 649 O O . ARG A 1 91 ? 19.736 4.023 -21.198 1.00 79.56 91 ARG A O 1
ATOM 656 N N . THR A 1 92 ? 19.543 5.910 -22.415 1.00 87.94 92 THR A N 1
ATOM 657 C CA . THR A 1 92 ? 19.277 6.782 -21.269 1.00 87.94 92 THR A CA 1
ATOM 658 C C . THR A 1 92 ? 17.776 6.933 -21.103 1.00 87.94 92 THR A C 1
ATOM 660 O O . THR A 1 92 ? 17.069 7.311 -22.038 1.00 87.94 92 THR A O 1
ATOM 663 N N . ILE A 1 93 ? 17.298 6.635 -19.904 1.00 88.12 93 ILE A N 1
ATOM 664 C CA . ILE A 1 93 ? 15.899 6.695 -19.515 1.00 88.12 93 ILE A CA 1
ATOM 665 C C . ILE A 1 93 ? 15.759 7.727 -18.404 1.00 88.12 93 ILE A C 1
ATOM 667 O O . ILE A 1 93 ? 16.471 7.688 -17.399 1.00 88.12 93 ILE A O 1
ATOM 671 N N . THR A 1 94 ? 14.833 8.659 -18.585 1.00 91.56 94 THR A N 1
ATOM 672 C CA . THR A 1 94 ? 14.510 9.703 -17.611 1.00 91.56 94 THR A CA 1
ATOM 673 C C . THR A 1 94 ? 13.036 9.636 -17.251 1.00 91.56 94 THR A C 1
ATOM 675 O O . THR A 1 94 ? 12.193 9.343 -18.099 1.00 91.56 94 THR A O 1
ATOM 678 N N . TRP A 1 95 ? 12.731 9.915 -15.989 1.00 90.50 95 TRP A N 1
ATOM 679 C CA . TRP A 1 95 ? 11.386 9.851 -15.437 1.00 90.50 95 TRP A CA 1
ATOM 680 C C . TRP A 1 95 ? 10.871 11.249 -15.132 1.00 90.50 95 TRP A C 1
ATOM 682 O O . TRP A 1 95 ? 11.576 12.049 -14.519 1.00 90.50 95 TRP A O 1
ATOM 692 N N . THR A 1 96 ? 9.622 11.505 -15.503 1.00 92.50 96 THR A N 1
ATOM 693 C CA . THR A 1 96 ? 8.861 12.662 -15.033 1.00 92.50 96 THR A CA 1
ATOM 694 C C . THR A 1 96 ? 7.864 12.167 -13.983 1.00 92.50 96 THR A C 1
ATOM 696 O O . THR A 1 96 ? 6.873 11.526 -14.352 1.00 92.50 96 THR A O 1
ATOM 699 N N . PRO A 1 97 ? 8.094 12.423 -12.681 1.00 89.88 97 PRO A N 1
ATOM 700 C CA . PRO A 1 97 ? 7.210 11.919 -11.638 1.00 89.88 97 PRO A CA 1
ATOM 701 C C . PRO A 1 97 ? 5.784 12.462 -11.785 1.00 89.88 97 PRO A C 1
ATOM 703 O O . PRO A 1 97 ? 5.578 13.622 -12.150 1.00 89.88 97 PRO A O 1
ATOM 706 N N . LYS A 1 98 ? 4.795 11.624 -11.472 1.00 93.44 98 LYS A N 1
ATOM 707 C CA . LYS A 1 98 ? 3.374 11.987 -11.359 1.00 93.44 98 LYS A CA 1
ATOM 708 C C . LYS A 1 98 ? 2.846 11.503 -10.016 1.00 93.44 98 LYS A C 1
ATOM 710 O O . LYS A 1 98 ? 3.475 10.667 -9.372 1.00 93.44 98 LYS A O 1
ATOM 715 N N . ASP A 1 99 ? 1.689 12.004 -9.603 1.00 93.88 99 ASP A N 1
ATOM 716 C CA . ASP A 1 99 ? 1.072 11.574 -8.351 1.00 93.88 99 ASP A CA 1
ATOM 717 C C . ASP A 1 99 ? 0.794 10.064 -8.364 1.00 93.88 99 ASP A C 1
ATOM 719 O O . ASP A 1 99 ? 0.265 9.512 -9.335 1.00 93.88 99 ASP A O 1
ATOM 723 N N . ILE A 1 100 ? 1.140 9.402 -7.261 1.00 95.81 100 ILE A N 1
ATOM 724 C CA . ILE A 1 100 ? 0.8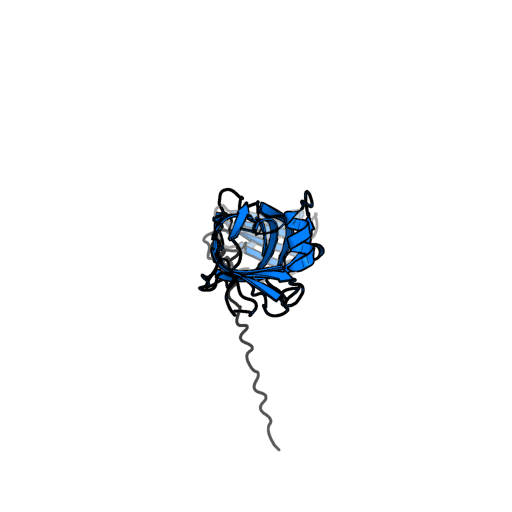30 7.994 -7.018 1.00 95.81 100 ILE A CA 1
ATOM 725 C C . ILE A 1 100 ? -0.200 7.945 -5.899 1.00 95.81 100 ILE A C 1
ATOM 727 O O . ILE A 1 100 ? -0.009 8.524 -4.829 1.00 95.81 100 ILE A O 1
ATOM 731 N N . ALA A 1 101 ? -1.286 7.218 -6.130 1.00 95.94 101 ALA A N 1
ATOM 732 C CA . ALA A 1 101 ? -2.332 7.018 -5.139 1.00 95.94 101 ALA A CA 1
ATOM 733 C C . ALA A 1 101 ? -2.524 5.531 -4.872 1.00 95.94 101 ALA A C 1
ATOM 735 O O . ALA A 1 101 ? -2.221 4.683 -5.711 1.00 95.94 101 ALA A O 1
ATOM 736 N N . GLY A 1 102 ? -3.052 5.189 -3.705 1.00 96.12 102 GLY A N 1
ATOM 737 C CA . GLY A 1 102 ? -3.296 3.794 -3.395 1.00 96.12 102 GLY A CA 1
ATOM 738 C C . GLY A 1 102 ? -4.028 3.553 -2.097 1.00 96.12 102 GLY A C 1
ATOM 739 O O . GLY A 1 102 ? -4.543 4.465 -1.457 1.00 96.12 102 GLY A O 1
ATOM 740 N N . THR A 1 103 ? -4.067 2.285 -1.713 1.00 95.12 103 THR A N 1
ATOM 741 C CA . THR A 1 103 ? -4.675 1.823 -0.472 1.00 95.12 103 THR A CA 1
ATOM 742 C C . THR A 1 103 ? -3.846 0.713 0.142 1.00 95.12 103 THR A C 1
ATOM 744 O O . THR A 1 103 ? -3.354 -0.159 -0.582 1.00 95.12 103 THR A O 1
ATOM 747 N N . VAL A 1 104 ? -3.796 0.678 1.465 1.00 92.69 104 VAL A N 1
ATOM 748 C CA . VAL A 1 104 ? -3.297 -0.457 2.236 1.00 92.69 104 VAL A CA 1
ATOM 749 C C . VAL A 1 104 ? -4.425 -1.002 3.112 1.00 92.69 104 VAL A C 1
ATOM 751 O O . VAL A 1 104 ? -5.045 -0.269 3.875 1.00 92.69 104 VAL A O 1
ATOM 754 N N . GLY A 1 105 ? -4.739 -2.285 2.941 1.00 83.56 105 GLY A N 1
ATOM 755 C CA . GLY A 1 105 ? -5.754 -2.973 3.740 1.00 83.56 105 GLY A CA 1
ATOM 756 C C . GLY A 1 105 ? -5.196 -3.532 5.049 1.00 83.56 105 GLY A C 1
ATOM 757 O O . GLY A 1 105 ? -3.987 -3.704 5.195 1.00 83.56 105 GLY A O 1
ATOM 758 N N . ASP A 1 106 ? -6.088 -3.918 5.962 1.00 76.69 106 ASP A N 1
ATOM 759 C CA . ASP A 1 106 ? -5.744 -4.438 7.300 1.00 76.69 106 ASP A CA 1
ATOM 760 C C . ASP A 1 106 ? -4.867 -5.704 7.283 1.00 76.69 106 ASP A C 1
ATOM 762 O O . ASP A 1 106 ? -4.176 -6.015 8.249 1.00 76.69 106 ASP A O 1
ATOM 766 N N . ASN A 1 107 ? -4.873 -6.451 6.177 1.00 79.62 107 ASN A N 1
ATOM 767 C CA . ASN A 1 107 ? -4.022 -7.626 5.961 1.00 79.62 107 ASN A CA 1
ATOM 768 C C . ASN A 1 107 ? -2.675 -7.294 5.287 1.00 79.62 107 ASN A C 1
ATOM 770 O O . ASN A 1 107 ? -2.032 -8.188 4.728 1.00 79.62 107 ASN A O 1
ATOM 774 N N . GLY A 1 108 ? -2.299 -6.013 5.248 1.00 87.44 108 GLY A N 1
ATOM 775 C CA . GLY A 1 108 ? -1.111 -5.511 4.561 1.00 87.44 108 GLY A CA 1
ATOM 776 C C . GLY A 1 108 ? -1.236 -5.496 3.037 1.00 87.44 108 GLY A C 1
ATOM 777 O O . GLY A 1 108 ? -0.247 -5.262 2.345 1.00 87.44 108 GLY A O 1
ATOM 778 N N . ARG A 1 109 ? -2.417 -5.768 2.463 1.00 94.06 109 ARG A N 1
ATOM 779 C CA . ARG A 1 109 ? -2.578 -5.761 1.005 1.00 94.06 109 ARG A CA 1
ATOM 780 C C . ARG A 1 109 ? -2.427 -4.348 0.466 1.00 94.06 109 ARG A C 1
ATOM 782 O O . ARG A 1 109 ? -3.250 -3.488 0.767 1.00 94.06 109 ARG A O 1
ATOM 789 N N . LEU A 1 110 ? -1.439 -4.159 -0.398 1.00 96.56 110 LEU A N 1
ATOM 790 C CA . LEU A 1 110 ? -1.166 -2.901 -1.070 1.00 96.56 110 LEU A CA 1
ATOM 791 C C . LEU A 1 110 ? -1.803 -2.901 -2.463 1.00 96.56 110 LEU A C 1
ATOM 793 O O . LEU A 1 110 ? -1.766 -3.897 -3.200 1.00 96.56 110 LEU A O 1
ATOM 797 N N . ARG A 1 111 ? -2.410 -1.773 -2.820 1.00 96.88 111 ARG A N 1
ATOM 798 C CA . ARG A 1 111 ? -2.864 -1.459 -4.176 1.00 96.88 111 ARG A CA 1
ATOM 799 C C . ARG A 1 111 ? -2.434 -0.044 -4.501 1.00 96.88 111 ARG A C 1
ATOM 801 O O . ARG A 1 111 ? -2.700 0.843 -3.698 1.00 96.88 111 ARG A O 1
ATOM 808 N N . LEU A 1 112 ? -1.800 0.160 -5.646 1.00 96.62 112 LEU A N 1
ATOM 809 C CA . LEU A 1 112 ? -1.384 1.480 -6.110 1.00 96.62 112 LEU A CA 1
ATOM 810 C C . LEU A 1 112 ? -1.882 1.694 -7.538 1.00 96.62 112 LEU A C 1
ATOM 812 O O . LEU A 1 112 ? -1.979 0.749 -8.317 1.00 96.62 112 LEU A O 1
ATOM 816 N N . ALA A 1 113 ? -2.156 2.941 -7.880 1.00 93.75 113 ALA A N 1
ATOM 817 C CA . ALA A 1 113 ? -2.360 3.405 -9.237 1.00 93.75 113 ALA A CA 1
ATOM 818 C C . ALA A 1 113 ? -1.345 4.515 -9.502 1.00 93.75 113 ALA A C 1
ATOM 820 O O . ALA A 1 113 ? -1.193 5.439 -8.698 1.00 93.75 113 ALA A O 1
ATOM 821 N N . MET A 1 114 ? -0.640 4.404 -10.621 1.00 91.94 114 MET A N 1
ATOM 822 C CA . MET A 1 114 ? 0.406 5.339 -11.008 1.00 91.94 114 MET A CA 1
ATOM 823 C C . MET A 1 114 ? 0.234 5.709 -12.473 1.00 91.94 114 MET A C 1
ATOM 825 O O . MET A 1 114 ? 0.086 4.839 -13.333 1.00 91.94 114 MET A O 1
ATOM 829 N N . GLN A 1 115 ? 0.290 7.006 -12.754 1.00 91.38 115 GLN A N 1
ATOM 830 C CA . GLN A 1 115 ? 0.579 7.485 -14.098 1.00 91.38 115 GLN A CA 1
ATOM 831 C C . GLN A 1 115 ? 2.093 7.567 -14.250 1.00 91.38 115 GLN A C 1
ATOM 833 O O . GLN A 1 115 ? 2.777 8.011 -13.332 1.00 91.38 115 GLN A O 1
ATOM 838 N N . TYR A 1 116 ? 2.623 7.145 -15.390 1.00 88.50 116 TYR A N 1
ATOM 839 C CA . TYR A 1 116 ? 4.043 7.279 -15.679 1.00 88.50 116 TYR A CA 1
ATOM 840 C C . TYR A 1 116 ? 4.252 8.126 -16.925 1.00 88.50 116 TYR A C 1
ATOM 842 O O . TYR A 1 116 ? 3.457 8.094 -17.864 1.00 88.50 116 TYR A O 1
ATOM 850 N N . GLU A 1 117 ? 5.357 8.857 -16.925 1.00 91.44 117 GLU A N 1
ATOM 851 C CA . GLU A 1 117 ? 5.915 9.529 -18.086 1.00 91.44 117 GLU A CA 1
ATOM 852 C C . GLU A 1 117 ? 7.419 9.248 -18.088 1.00 91.44 117 GLU A C 1
ATOM 854 O O . GLU A 1 117 ? 8.137 9.582 -17.144 1.00 91.44 117 GLU A O 1
ATOM 859 N N . MET A 1 118 ? 7.870 8.566 -19.134 1.00 89.25 118 MET A N 1
ATOM 860 C CA . MET A 1 118 ? 9.237 8.096 -19.295 1.00 89.25 118 MET A CA 1
ATOM 861 C C . MET A 1 118 ? 9.779 8.586 -20.630 1.00 89.25 118 MET A C 1
ATOM 863 O O . MET A 1 118 ? 9.188 8.322 -21.673 1.00 89.25 118 MET A O 1
ATOM 867 N N . SER A 1 119 ? 10.922 9.256 -20.605 1.00 90.56 119 SER A N 1
ATOM 868 C CA . SER A 1 119 ? 11.644 9.680 -21.801 1.00 90.56 119 SER A CA 1
ATOM 869 C C . SER A 1 119 ? 12.800 8.728 -22.067 1.00 90.56 119 SER A C 1
ATOM 871 O O . SER A 1 119 ? 13.636 8.507 -21.195 1.00 90.56 119 SER A O 1
ATOM 873 N N . VAL A 1 120 ? 12.850 8.170 -23.272 1.00 88.56 120 VAL A N 1
ATOM 874 C CA . VAL A 1 120 ? 13.927 7.301 -23.748 1.00 88.56 120 VAL A CA 1
ATOM 875 C C . VAL A 1 120 ? 14.735 8.074 -24.781 1.00 88.56 120 VAL A C 1
ATOM 877 O O . VAL A 1 120 ? 14.215 8.438 -25.839 1.00 88.56 120 VAL A O 1
ATOM 880 N N . GLN A 1 121 ? 16.005 8.322 -24.479 1.00 89.06 121 GLN A N 1
ATOM 881 C CA . GLN A 1 121 ? 16.920 8.976 -25.402 1.00 89.06 121 GLN A CA 1
ATOM 882 C C . GLN A 1 121 ? 17.528 7.952 -26.358 1.00 89.06 121 GLN A C 1
ATOM 884 O O . GLN A 1 121 ? 18.109 6.949 -25.940 1.00 89.06 121 GLN A O 1
ATOM 889 N N . ILE A 1 122 ? 17.430 8.247 -27.651 1.00 83.31 122 ILE A N 1
ATOM 890 C CA . ILE A 1 122 ? 18.091 7.511 -28.720 1.00 83.31 122 ILE A CA 1
ATOM 891 C C . ILE A 1 122 ? 19.274 8.361 -29.206 1.00 83.31 122 ILE A C 1
ATOM 893 O O . ILE A 1 122 ? 19.042 9.385 -29.856 1.00 83.31 122 ILE A O 1
ATOM 897 N N . PRO A 1 123 ? 20.523 7.975 -28.881 1.00 74.25 123 PRO A N 1
ATOM 898 C CA . PRO A 1 123 ? 21.678 8.853 -29.051 1.00 74.25 123 PRO A CA 1
ATOM 899 C C . PRO A 1 123 ? 22.036 9.096 -30.522 1.00 74.25 123 PRO A C 1
ATOM 901 O O . PRO A 1 123 ? 22.264 10.239 -30.903 1.00 74.25 123 PRO A O 1
ATOM 904 N N . GLU A 1 124 ? 22.037 8.060 -31.368 1.00 73.81 124 GLU A N 1
ATOM 905 C CA . GLU A 1 124 ? 22.521 8.161 -32.752 1.00 73.81 124 GLU A CA 1
ATOM 906 C C . GLU A 1 124 ? 21.700 7.308 -33.746 1.00 73.81 124 GLU A C 1
ATOM 908 O O . GLU A 1 124 ? 20.944 6.398 -33.373 1.00 73.81 124 GLU A O 1
ATOM 913 N N . GLY A 1 125 ? 21.839 7.627 -35.039 1.00 71.12 125 GLY A N 1
ATOM 914 C CA . GLY A 1 125 ? 21.188 6.943 -36.163 1.00 71.12 125 GLY A CA 1
ATOM 915 C C . GLY A 1 125 ? 19.955 7.661 -36.726 1.00 71.12 125 GLY A C 1
ATOM 916 O O . GLY A 1 125 ? 19.627 8.785 -36.348 1.00 71.12 125 GLY A O 1
ATOM 917 N N . VAL A 1 126 ? 19.256 7.000 -37.655 1.00 66.56 126 VAL A N 1
ATOM 918 C CA . VAL A 1 126 ? 17.992 7.511 -38.212 1.00 66.56 126 VAL A CA 1
ATOM 919 C C . VAL A 1 126 ? 16.979 7.675 -37.074 1.00 66.56 126 VAL A C 1
ATOM 921 O O . VAL A 1 126 ? 16.811 6.766 -36.257 1.00 66.56 126 VAL A O 1
ATOM 924 N N . ALA A 1 127 ? 16.326 8.840 -37.026 1.00 77.62 127 ALA A N 1
ATOM 925 C CA . ALA A 1 127 ? 15.384 9.232 -35.977 1.00 77.62 127 ALA A CA 1
ATOM 926 C C . ALA A 1 127 ? 15.977 9.285 -34.549 1.00 77.62 127 ALA A C 1
ATOM 928 O O . ALA A 1 127 ? 15.286 8.942 -33.586 1.00 77.62 127 ALA A O 1
ATOM 929 N N . SER A 1 128 ? 17.237 9.721 -34.400 1.00 82.94 128 SER A N 1
ATOM 930 C CA . SER A 1 128 ? 17.794 10.121 -33.098 1.00 82.94 128 SER A CA 1
ATOM 931 C C . SER A 1 128 ? 16.948 11.217 -32.436 1.00 82.94 128 SER A C 1
ATOM 933 O O . SER A 1 128 ? 16.257 11.984 -33.110 1.00 82.94 128 SER A O 1
ATOM 935 N N . GLY A 1 129 ? 16.972 11.266 -31.106 1.00 87.12 129 GLY A N 1
ATOM 936 C CA . GLY A 1 129 ? 16.135 12.171 -30.319 1.00 87.12 129 GLY A CA 1
ATOM 937 C C . GLY A 1 129 ? 15.479 11.475 -29.132 1.00 87.12 129 GLY A C 1
ATOM 938 O O . GLY A 1 129 ? 15.930 10.420 -28.685 1.00 87.12 129 GLY A O 1
ATOM 939 N N . THR A 1 130 ? 14.409 12.074 -28.618 1.00 89.81 130 THR A N 1
ATOM 940 C CA . THR A 1 130 ? 13.697 11.590 -27.430 1.00 89.81 130 THR A CA 1
ATOM 941 C C . THR A 1 130 ? 12.355 10.977 -27.819 1.00 89.81 130 THR A C 1
ATOM 943 O O . THR A 1 130 ? 11.565 11.586 -28.544 1.00 89.81 130 THR A O 1
ATOM 946 N N . CYS A 1 131 ? 12.082 9.774 -27.315 1.00 88.75 131 CYS A N 1
ATOM 947 C CA . CYS A 1 131 ? 10.747 9.190 -27.334 1.00 88.75 131 CYS A CA 1
ATOM 948 C C . CYS A 1 131 ? 10.130 9.252 -25.937 1.00 88.75 131 CYS A C 1
ATOM 950 O O . CYS A 1 131 ? 10.700 8.703 -24.994 1.00 88.75 131 CYS A O 1
ATOM 952 N N . THR A 1 132 ? 8.957 9.869 -25.813 1.00 90.31 132 THR A N 1
ATOM 953 C CA . THR A 1 132 ? 8.224 9.948 -24.546 1.00 90.31 132 THR A CA 1
ATOM 954 C C . THR A 1 132 ? 7.103 8.918 -24.521 1.00 90.31 132 THR A C 1
ATOM 956 O O . THR A 1 132 ? 6.232 8.890 -25.387 1.00 90.31 132 THR A O 1
ATOM 959 N N . LEU A 1 133 ? 7.120 8.062 -23.506 1.00 87.62 133 LEU A N 1
ATOM 960 C CA . LEU A 1 133 ? 6.116 7.041 -23.250 1.00 87.62 133 LEU A CA 1
ATOM 961 C C . LEU A 1 133 ? 5.316 7.441 -22.019 1.00 87.62 133 LEU A C 1
ATOM 963 O O . LEU A 1 133 ? 5.892 7.628 -20.947 1.00 87.62 133 LEU A O 1
ATOM 967 N N . THR A 1 134 ? 3.992 7.522 -22.149 1.00 89.00 134 THR A N 1
ATOM 968 C CA . THR A 1 134 ? 3.111 7.728 -20.996 1.00 89.00 134 THR A CA 1
ATOM 969 C C . THR A 1 134 ? 2.130 6.577 -20.831 1.00 89.00 134 THR A C 1
ATOM 971 O O . THR A 1 134 ? 1.963 5.725 -21.712 1.00 89.00 134 THR A O 1
ATOM 974 N N . GLY A 1 135 ? 1.510 6.487 -19.666 1.00 89.50 135 GLY A N 1
ATOM 975 C CA . GLY A 1 135 ? 0.509 5.465 -19.418 1.00 89.50 135 GLY A CA 1
ATOM 976 C C . GLY A 1 135 ? 0.068 5.414 -17.974 1.00 89.50 135 GLY A C 1
ATOM 977 O O . GLY A 1 135 ? 0.529 6.180 -17.130 1.00 89.50 135 GLY A O 1
ATOM 978 N N . VAL A 1 136 ? -0.839 4.483 -17.711 1.00 90.62 136 VAL A N 1
ATOM 979 C CA . VAL A 1 136 ? -1.347 4.190 -16.374 1.00 90.62 136 VAL A CA 1
ATOM 980 C C . VAL A 1 136 ? -1.064 2.733 -16.052 1.00 90.62 136 VAL A C 1
ATOM 982 O O . VAL A 1 136 ? -1.292 1.844 -16.879 1.00 90.62 136 VAL A O 1
ATOM 985 N N . VAL A 1 137 ? -0.582 2.489 -14.840 1.00 91.75 137 VAL A N 1
ATOM 986 C CA . VAL A 1 137 ? -0.371 1.153 -14.295 1.00 91.75 137 VAL A CA 1
ATOM 987 C C . VAL A 1 137 ? -1.133 1.007 -12.985 1.00 91.75 137 VAL A C 1
ATOM 989 O O . VAL A 1 137 ? -1.119 1.891 -12.127 1.00 91.75 137 VAL A O 1
ATOM 992 N N . GLU A 1 138 ? -1.792 -0.137 -12.838 1.00 93.50 138 GLU A N 1
ATOM 993 C CA . GLU A 1 138 ? -2.364 -0.576 -11.570 1.00 93.50 138 GLU A CA 1
ATOM 994 C C . GLU A 1 138 ? -1.467 -1.662 -10.992 1.00 93.50 138 GLU A C 1
ATOM 996 O O . GLU A 1 138 ? -1.107 -2.616 -11.686 1.00 93.50 138 GLU A O 1
ATOM 1001 N N . LEU A 1 139 ? -1.098 -1.502 -9.727 1.00 95.81 139 LEU A N 1
ATOM 1002 C CA . LEU A 1 139 ? -0.175 -2.361 -9.002 1.00 95.81 139 LEU A CA 1
ATOM 1003 C C . LEU A 1 139 ? -0.894 -3.004 -7.817 1.00 95.81 139 LEU A C 1
ATOM 1005 O O . LEU A 1 139 ? -1.679 -2.357 -7.118 1.00 95.81 139 LEU A O 1
ATOM 1009 N N . THR A 1 140 ? -0.582 -4.260 -7.519 1.00 96.50 140 THR A N 1
ATOM 1010 C CA . THR A 1 140 ? -1.074 -4.932 -6.315 1.00 96.50 140 THR A CA 1
ATOM 1011 C C . THR A 1 140 ? -0.022 -5.845 -5.709 1.00 96.50 140 THR A C 1
ATOM 1013 O O . THR A 1 140 ? 0.804 -6.423 -6.405 1.00 96.50 140 THR A O 1
ATOM 1016 N N . SER A 1 141 ? -0.086 -6.024 -4.394 1.00 97.06 141 SER A N 1
ATOM 1017 C CA . SER A 1 141 ? 0.771 -6.956 -3.664 1.00 97.06 141 SER A CA 1
ATOM 1018 C C . SER A 1 141 ? 0.347 -8.424 -3.758 1.00 97.06 141 SER A C 1
ATOM 1020 O O . SER A 1 141 ? 0.898 -9.266 -3.059 1.00 97.06 141 SER A O 1
ATOM 1022 N N . VAL A 1 142 ? -0.664 -8.746 -4.569 1.00 93.62 142 VAL A N 1
ATOM 1023 C CA . VAL A 1 142 ? -1.217 -10.101 -4.685 1.00 93.62 142 VAL A CA 1
ATOM 1024 C C . VAL A 1 142 ? -1.262 -10.523 -6.143 1.00 93.62 142 VAL A C 1
ATOM 1026 O O . VAL A 1 142 ? -2.064 -10.001 -6.913 1.00 93.62 142 VAL A O 1
ATOM 1029 N N . GLY A 1 143 ? -0.465 -11.527 -6.488 1.00 91.44 143 GLY A N 1
ATOM 1030 C CA . GLY A 1 143 ? -0.424 -12.107 -7.825 1.00 91.44 143 GLY A CA 1
ATOM 1031 C C . GLY A 1 143 ? 0.981 -12.099 -8.403 1.00 91.44 143 GLY A C 1
ATOM 1032 O O . GLY A 1 143 ? 1.960 -11.878 -7.689 1.00 91.44 143 GLY A O 1
ATOM 1033 N N . THR A 1 144 ? 1.052 -12.338 -9.704 1.00 91.50 144 THR A N 1
ATOM 1034 C CA . THR A 1 144 ? 2.294 -12.408 -10.473 1.00 91.50 144 THR A CA 1
ATOM 1035 C C . THR A 1 144 ? 2.311 -11.277 -11.496 1.00 91.50 144 THR A C 1
ATOM 1037 O O . THR A 1 144 ? 1.258 -10.880 -11.996 1.00 91.50 144 THR A O 1
ATOM 1040 N N . GLU A 1 145 ? 3.492 -10.740 -11.786 1.00 91.62 145 GLU A N 1
ATOM 1041 C CA . GLU A 1 145 ? 3.678 -9.664 -12.755 1.00 91.62 145 GLU A CA 1
ATOM 1042 C C . GLU A 1 145 ? 3.138 -10.047 -14.139 1.00 91.62 145 GLU A C 1
ATOM 1044 O O . GLU A 1 145 ? 3.460 -11.100 -14.688 1.00 91.62 145 GLU A O 1
ATOM 1049 N N . TYR A 1 146 ? 2.281 -9.168 -14.668 1.00 83.44 146 TYR A N 1
ATOM 1050 C CA . TYR A 1 146 ? 1.412 -9.407 -15.817 1.00 83.44 146 TYR A CA 1
ATOM 1051 C C . TYR A 1 146 ? 2.120 -9.862 -17.103 1.00 83.44 146 TYR A C 1
ATOM 1053 O O . TYR A 1 146 ? 1.524 -10.613 -17.874 1.00 83.44 146 TYR A O 1
ATOM 1061 N N . ARG A 1 147 ? 3.352 -9.410 -17.379 1.00 85.31 147 ARG A N 1
ATOM 1062 C CA . ARG A 1 147 ? 4.018 -9.655 -18.672 1.00 85.31 147 ARG A CA 1
ATOM 1063 C C . ARG A 1 147 ? 5.082 -10.731 -18.631 1.00 85.31 147 ARG A C 1
ATOM 1065 O O . ARG A 1 147 ? 5.041 -11.649 -19.442 1.00 85.31 147 ARG A O 1
ATOM 1072 N N . SER A 1 148 ? 6.052 -10.586 -17.741 1.00 82.31 148 SER A N 1
ATOM 1073 C CA . SER A 1 148 ? 7.176 -11.511 -17.618 1.00 82.31 148 SER A CA 1
ATOM 1074 C C . SER A 1 148 ? 6.786 -12.781 -16.866 1.00 82.31 148 SER A C 1
ATOM 1076 O O . SER A 1 148 ? 7.388 -13.835 -17.078 1.00 82.31 148 SER A O 1
ATOM 1078 N N . GLY A 1 149 ? 5.801 -12.689 -15.964 1.00 85.75 149 GLY A N 1
ATOM 1079 C CA . GLY A 1 149 ? 5.441 -13.778 -15.062 1.00 85.75 149 GLY A CA 1
ATOM 1080 C C . GLY A 1 149 ? 6.526 -14.120 -14.033 1.00 85.75 149 GLY A C 1
ATOM 1081 O O . GLY A 1 149 ? 6.386 -15.118 -13.332 1.00 85.75 149 GLY A O 1
ATOM 1082 N N . GLN A 1 150 ? 7.609 -13.337 -13.947 1.00 88.12 150 GLN A N 1
ATOM 1083 C CA . GLN A 1 150 ? 8.804 -13.694 -13.171 1.00 88.12 150 GLN A CA 1
ATOM 1084 C C . GLN A 1 150 ? 8.758 -13.223 -11.716 1.00 88.12 150 GLN A C 1
ATOM 1086 O O . GLN A 1 150 ? 9.437 -13.786 -10.860 1.00 88.12 150 GLN A O 1
ATOM 1091 N N . ALA A 1 151 ? 7.965 -12.192 -11.421 1.00 91.69 151 ALA A N 1
ATOM 1092 C CA . ALA A 1 151 ? 7.917 -11.573 -10.102 1.00 91.69 151 ALA A CA 1
ATOM 1093 C C . ALA A 1 151 ? 6.557 -11.764 -9.430 1.00 91.69 151 ALA A C 1
ATOM 1095 O O . ALA A 1 151 ? 5.516 -11.748 -10.088 1.00 91.69 151 ALA A O 1
ATOM 1096 N N . VAL A 1 152 ? 6.571 -11.929 -8.108 1.00 93.31 152 VAL A N 1
ATOM 1097 C CA . VAL A 1 152 ? 5.382 -12.193 -7.291 1.00 93.31 152 VAL A CA 1
ATOM 1098 C C . VAL A 1 152 ? 5.225 -11.083 -6.261 1.00 93.31 152 VAL A C 1
ATOM 1100 O O . VAL A 1 152 ? 6.191 -10.684 -5.616 1.00 93.31 152 VAL A O 1
ATOM 1103 N N . GLY A 1 153 ? 4.003 -10.574 -6.119 1.00 95.38 153 GLY A N 1
ATOM 1104 C CA . GLY A 1 153 ? 3.677 -9.564 -5.118 1.00 95.38 153 GLY A CA 1
ATOM 1105 C C . GLY A 1 153 ? 3.727 -10.117 -3.689 1.00 95.38 153 GLY A C 1
ATOM 1106 O O . GLY A 1 153 ? 3.484 -11.301 -3.447 1.00 95.38 153 GLY A O 1
ATOM 1107 N N . GLN A 1 154 ? 3.996 -9.230 -2.734 1.00 95.56 154 GLN A N 1
ATOM 1108 C CA . GLN A 1 154 ? 4.049 -9.518 -1.307 1.00 95.56 154 GLN A CA 1
ATOM 1109 C C . GLN A 1 154 ? 3.356 -8.399 -0.526 1.00 95.56 154 GLN A C 1
ATOM 1111 O O . GLN A 1 154 ? 3.703 -7.222 -0.655 1.00 95.56 154 GLN A O 1
ATOM 1116 N N . ASN A 1 155 ? 2.371 -8.762 0.301 1.00 95.25 155 ASN A N 1
ATOM 1117 C CA . ASN A 1 155 ? 1.727 -7.823 1.222 1.00 95.25 155 ASN A CA 1
ATOM 1118 C C . ASN A 1 155 ? 2.751 -7.186 2.168 1.00 95.25 155 ASN A C 1
ATOM 1120 O O . ASN A 1 155 ? 3.759 -7.802 2.505 1.00 95.25 155 ASN A O 1
ATOM 1124 N N . VAL A 1 156 ? 2.441 -5.980 2.637 1.00 93.75 156 VAL A N 1
ATOM 1125 C CA . VAL A 1 156 ? 3.245 -5.270 3.628 1.00 93.75 156 VAL A CA 1
ATOM 1126 C C . VAL A 1 156 ? 3.383 -6.127 4.884 1.00 93.75 156 VAL A C 1
ATOM 1128 O O . VAL A 1 156 ? 2.389 -6.466 5.530 1.00 93.75 156 VAL A O 1
ATOM 1131 N N . ASP A 1 157 ? 4.620 -6.455 5.237 1.00 90.19 157 ASP A N 1
ATOM 1132 C CA . ASP A 1 157 ? 4.963 -7.032 6.528 1.00 90.19 157 ASP A CA 1
ATOM 1133 C C . ASP A 1 157 ? 4.865 -5.933 7.603 1.00 90.19 157 ASP A C 1
ATOM 1135 O O . ASP A 1 157 ? 5.619 -4.959 7.548 1.00 90.19 157 ASP A O 1
ATOM 1139 N N . PRO A 1 158 ? 3.970 -6.054 8.598 1.00 82.94 158 PRO A N 1
ATOM 1140 C CA . PRO A 1 158 ? 3.790 -5.026 9.621 1.00 82.94 158 PRO A CA 1
ATOM 1141 C C . PRO A 1 158 ? 5.007 -4.841 10.540 1.00 82.94 158 PRO A C 1
ATOM 1143 O O . PRO A 1 158 ? 5.106 -3.806 11.197 1.00 82.94 158 PRO A O 1
ATOM 1146 N N . ALA A 1 159 ? 5.910 -5.825 10.625 1.00 84.69 159 ALA A N 1
ATOM 1147 C CA . ALA A 1 159 ? 7.104 -5.745 11.462 1.00 84.69 159 ALA A CA 1
ATOM 1148 C C . ALA A 1 159 ? 8.263 -5.032 10.758 1.00 84.69 159 ALA A C 1
ATOM 1150 O O . ALA A 1 159 ? 9.008 -4.289 11.394 1.00 84.69 159 ALA A O 1
ATOM 1151 N N . THR A 1 160 ? 8.425 -5.266 9.455 1.00 90.56 160 THR A N 1
ATOM 1152 C CA . THR A 1 160 ? 9.589 -4.790 8.690 1.00 90.56 160 THR A CA 1
ATOM 1153 C C . THR A 1 160 ? 9.251 -3.712 7.662 1.00 90.56 160 THR A C 1
ATOM 1155 O O . THR A 1 160 ? 10.153 -3.081 7.117 1.00 90.56 160 THR A O 1
ATOM 1158 N N . GLY A 1 161 ? 7.966 -3.514 7.360 1.00 92.62 161 GLY A N 1
ATOM 1159 C CA . GLY A 1 161 ? 7.498 -2.669 6.264 1.00 92.62 161 GLY A CA 1
ATOM 1160 C C . GLY A 1 161 ? 7.795 -3.246 4.879 1.00 92.62 161 GLY A C 1
ATOM 1161 O O . GLY A 1 161 ? 7.562 -2.565 3.884 1.00 92.62 161 GLY A O 1
ATOM 1162 N N . ARG A 1 162 ? 8.332 -4.470 4.780 1.00 96.25 162 ARG A N 1
ATOM 1163 C CA . ARG A 1 162 ? 8.692 -5.091 3.501 1.00 96.25 162 ARG A CA 1
ATOM 1164 C C . ARG A 1 162 ? 7.456 -5.355 2.662 1.00 96.25 162 ARG A C 1
ATOM 1166 O O . ARG A 1 162 ? 6.476 -5.894 3.165 1.00 96.25 162 ARG A O 1
ATOM 1173 N N . PHE A 1 163 ? 7.516 -5.003 1.387 1.00 97.38 163 PHE A N 1
ATOM 1174 C CA . PHE A 1 163 ? 6.427 -5.230 0.448 1.00 97.38 163 PHE A CA 1
ATOM 1175 C C . PHE A 1 163 ? 6.975 -5.472 -0.954 1.00 97.38 163 PHE A C 1
ATOM 1177 O O . PHE A 1 163 ? 8.094 -5.071 -1.275 1.00 97.38 163 PHE A O 1
ATOM 1184 N N . ALA A 1 164 ? 6.134 -6.055 -1.802 1.00 97.56 164 ALA A N 1
ATOM 1185 C CA . ALA A 1 164 ? 6.346 -6.076 -3.236 1.00 97.56 164 ALA A CA 1
ATOM 1186 C C . ALA A 1 164 ? 5.007 -5.924 -3.960 1.00 97.56 164 ALA A C 1
ATOM 1188 O O . ALA A 1 164 ? 4.017 -6.549 -3.582 1.00 97.56 164 ALA A O 1
ATOM 1189 N N . VAL A 1 165 ? 4.952 -5.102 -5.002 1.00 97.38 165 VAL A N 1
ATOM 1190 C CA . VAL A 1 165 ? 3.765 -4.938 -5.846 1.00 97.38 165 VAL A CA 1
ATOM 1191 C C . VAL A 1 165 ? 4.090 -5.237 -7.295 1.00 97.38 165 VAL A C 1
ATOM 1193 O O . VAL A 1 165 ? 5.150 -4.879 -7.799 1.00 97.38 165 VAL A O 1
ATOM 1196 N N . VAL A 1 166 ? 3.147 -5.885 -7.964 1.00 96.62 166 VAL A N 1
ATOM 1197 C CA . VAL A 1 166 ? 3.218 -6.259 -9.372 1.00 96.62 166 VAL A CA 1
ATOM 1198 C C . VAL A 1 166 ? 2.123 -5.546 -10.148 1.00 96.62 166 VAL A C 1
ATOM 1200 O O . VAL A 1 166 ? 1.021 -5.353 -9.630 1.00 96.62 166 VAL A O 1
ATOM 1203 N N . SER A 1 167 ? 2.391 -5.179 -11.396 1.00 93.69 167 SER A N 1
ATOM 1204 C CA . SER A 1 167 ? 1.356 -4.645 -12.275 1.00 93.69 167 SER A CA 1
ATOM 1205 C C . SER A 1 167 ? 0.348 -5.715 -12.663 1.00 93.69 167 SER A C 1
ATOM 1207 O O . SER A 1 167 ? 0.744 -6.794 -13.104 1.00 93.69 167 SER A O 1
ATOM 1209 N N . THR A 1 168 ? -0.938 -5.384 -12.564 1.00 83.81 168 THR A N 1
ATOM 1210 C CA . THR A 1 168 ? -2.062 -6.203 -13.052 1.00 83.81 168 THR A CA 1
ATOM 1211 C C . THR A 1 168 ? -2.546 -5.779 -14.430 1.00 83.81 168 THR A C 1
ATOM 1213 O O . THR A 1 168 ? -3.204 -6.551 -15.120 1.00 83.81 168 THR A O 1
ATOM 1216 N N . SER A 1 169 ? -2.219 -4.557 -14.835 1.00 81.38 169 SER A N 1
ATOM 1217 C CA . SER A 1 169 ? -2.550 -4.001 -16.141 1.00 81.38 169 SER A CA 1
ATOM 1218 C C . SER A 1 169 ? -1.586 -2.877 -16.486 1.00 81.38 169 SER A C 1
ATOM 1220 O O . SER A 1 169 ? -1.094 -2.185 -15.595 1.00 81.38 169 SER A O 1
ATOM 1222 N N . ALA A 1 170 ? -1.374 -2.654 -17.779 1.00 80.44 170 ALA A N 1
ATOM 1223 C CA . ALA A 1 170 ? -0.673 -1.481 -18.281 1.00 80.44 170 ALA A CA 1
ATOM 1224 C C . ALA A 1 170 ? -1.455 -0.900 -19.455 1.00 80.44 170 ALA A C 1
ATOM 1226 O O . ALA A 1 170 ? -1.680 -1.591 -20.451 1.00 80.44 170 ALA A O 1
ATOM 1227 N N . TYR A 1 171 ? -1.860 0.359 -19.320 1.00 83.50 171 TYR A N 1
ATOM 1228 C CA . TYR A 1 171 ? -2.605 1.090 -20.335 1.00 83.50 171 TYR A CA 1
ATOM 1229 C C . TYR A 1 171 ? -1.692 2.168 -20.915 1.00 83.50 171 TYR A C 1
ATOM 1231 O O . TYR A 1 171 ? -1.476 3.191 -20.258 1.00 83.50 171 TYR A O 1
ATOM 1239 N N . PRO A 1 172 ? -1.106 1.951 -22.103 1.00 82.81 172 PRO A N 1
ATOM 1240 C CA . PRO A 1 172 ? -0.294 2.975 -22.730 1.00 82.81 172 PRO A CA 1
ATOM 1241 C C . PRO A 1 172 ? -1.184 4.146 -23.140 1.00 82.81 172 PRO A C 1
ATOM 1243 O O . PRO A 1 172 ? -2.219 3.976 -23.784 1.00 82.81 172 PRO A O 1
ATOM 1246 N N . LEU A 1 173 ? -0.746 5.344 -22.788 1.00 79.06 173 LEU A N 1
ATOM 1247 C CA . LEU A 1 173 ? -1.243 6.591 -23.339 1.00 79.06 173 LEU A CA 1
ATOM 1248 C C . LEU A 1 173 ? -0.055 7.110 -24.133 1.00 79.06 173 LEU A C 1
ATOM 1250 O O . LEU A 1 173 ? 0.918 7.532 -23.533 1.00 79.06 173 LEU A O 1
ATOM 1254 N N . ILE A 1 174 ? -0.027 6.9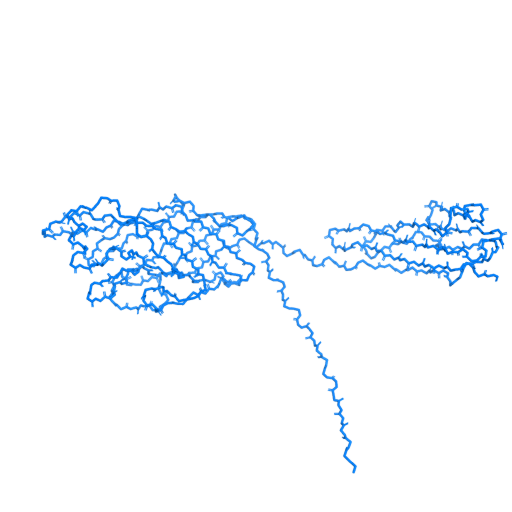68 -25.452 1.00 64.94 174 ILE A N 1
ATOM 1255 C CA . ILE A 1 174 ? 1.107 7.472 -26.242 1.00 64.94 174 ILE A CA 1
ATOM 1256 C C . ILE A 1 174 ? 0.679 8.829 -26.804 1.00 64.94 174 ILE A C 1
ATOM 1258 O O . ILE A 1 174 ? -0.096 8.842 -27.763 1.00 64.94 174 ILE A O 1
ATOM 1262 N N . PRO A 1 175 ? 1.107 9.969 -26.225 1.00 56.09 175 PRO A N 1
ATOM 1263 C CA . PRO A 1 175 ? 0.926 11.263 -26.856 1.00 56.09 175 PRO A CA 1
ATOM 1264 C C . PRO A 1 175 ? 2.026 11.416 -27.914 1.00 56.09 175 PRO A C 1
ATOM 1266 O O . PRO A 1 175 ? 3.189 11.151 -27.641 1.00 56.09 175 PRO A O 1
ATOM 1269 N N . GLU A 1 176 ? 1.637 11.807 -29.124 1.00 61.94 176 GLU A N 1
ATOM 1270 C CA . GLU A 1 176 ? 2.523 12.100 -30.260 1.00 61.94 176 GLU A CA 1
ATOM 1271 C C . GLU A 1 176 ? 3.570 11.025 -30.599 1.00 61.94 176 GLU A C 1
ATOM 1273 O O . GLU A 1 176 ? 4.720 11.016 -30.161 1.00 61.94 176 GLU A O 1
ATOM 1278 N N . ILE A 1 177 ? 3.177 10.139 -31.512 1.00 72.94 177 ILE A N 1
ATOM 1279 C CA . ILE A 1 177 ? 4.092 9.224 -32.187 1.00 72.94 177 ILE A CA 1
ATOM 1280 C C . ILE A 1 177 ? 5.022 10.043 -33.102 1.00 72.94 177 ILE A C 1
ATOM 1282 O O . ILE A 1 177 ? 4.683 10.352 -34.244 1.00 72.94 177 ILE A O 1
ATOM 1286 N N . ASN A 1 178 ? 6.196 10.415 -32.591 1.00 84.88 178 ASN A N 1
ATOM 1287 C CA . ASN A 1 178 ? 7.261 11.027 -33.385 1.00 84.88 178 ASN A CA 1
ATOM 1288 C C . ASN A 1 178 ? 8.121 9.952 -34.086 1.00 84.88 178 ASN A C 1
ATOM 1290 O O . ASN A 1 178 ? 8.000 8.752 -33.819 1.00 84.88 178 ASN A O 1
ATOM 1294 N N . ALA A 1 179 ? 9.008 10.370 -34.996 1.00 86.62 179 ALA A N 1
ATOM 1295 C CA . ALA A 1 179 ? 9.869 9.446 -35.739 1.00 86.62 179 ALA A CA 1
ATOM 1296 C C . ALA A 1 179 ? 10.746 8.573 -34.817 1.00 86.62 179 ALA A C 1
ATOM 1298 O O . ALA A 1 179 ? 10.966 7.396 -35.104 1.00 86.62 179 ALA A O 1
ATOM 1299 N N . THR A 1 180 ? 11.202 9.123 -33.688 1.00 88.00 180 THR A N 1
ATOM 1300 C CA . THR A 1 180 ? 12.004 8.413 -32.683 1.00 88.00 180 THR A CA 1
ATOM 1301 C C . THR A 1 180 ? 11.195 7.302 -32.007 1.00 88.00 180 THR A C 1
ATOM 1303 O O . THR A 1 180 ? 11.667 6.170 -31.912 1.00 88.00 180 THR A O 1
ATOM 1306 N N . CYS A 1 181 ? 9.947 7.573 -31.615 1.00 86.88 181 CYS A N 1
ATOM 1307 C CA . CYS A 1 181 ? 9.040 6.571 -31.060 1.00 86.88 181 CYS A CA 1
ATOM 1308 C C . CYS A 1 181 ? 8.622 5.516 -32.085 1.00 86.88 181 CYS A C 1
ATOM 1310 O O . CYS A 1 181 ? 8.525 4.342 -31.733 1.00 86.88 181 CYS A O 1
ATOM 1312 N N . LEU A 1 182 ? 8.419 5.893 -33.354 1.00 86.06 182 LEU A N 1
ATOM 1313 C CA . LEU A 1 182 ? 8.163 4.929 -34.430 1.00 86.06 182 LEU A CA 1
ATOM 1314 C C . LEU A 1 182 ? 9.326 3.960 -34.595 1.00 86.06 182 LEU A C 1
ATOM 1316 O O . LEU A 1 182 ? 9.103 2.756 -34.688 1.00 86.06 182 LEU A O 1
ATOM 1320 N N . ARG A 1 183 ? 10.562 4.468 -34.596 1.00 85.56 183 ARG A N 1
ATOM 1321 C CA . ARG A 1 183 ? 11.758 3.626 -34.676 1.00 85.56 183 ARG A CA 1
ATOM 1322 C C . ARG A 1 183 ? 11.832 2.673 -33.488 1.00 85.56 183 ARG A C 1
ATOM 1324 O O . ARG A 1 183 ? 11.969 1.469 -33.688 1.00 85.56 183 ARG A O 1
ATOM 1331 N N . LEU A 1 184 ? 11.700 3.210 -32.274 1.00 85.31 184 LEU A N 1
ATOM 1332 C CA . LEU A 1 184 ? 11.726 2.425 -31.042 1.00 85.31 184 LEU A CA 1
ATOM 1333 C C . LEU A 1 184 ? 10.648 1.328 -31.060 1.00 85.31 184 LEU A C 1
ATOM 1335 O O . LEU A 1 184 ? 10.916 0.185 -30.703 1.00 85.31 184 LEU A O 1
ATOM 1339 N N . GLY A 1 185 ? 9.449 1.664 -31.543 1.00 83.69 185 GLY A N 1
ATOM 1340 C CA . GLY A 1 185 ? 8.321 0.748 -31.693 1.00 83.69 185 GLY A CA 1
ATOM 1341 C C . GLY A 1 185 ? 8.488 -0.316 -32.784 1.00 83.69 185 GLY A C 1
ATOM 1342 O O . GLY A 1 185 ? 7.974 -1.429 -32.672 1.00 83.69 185 GLY A O 1
ATOM 1343 N N . ALA A 1 186 ? 9.181 0.023 -33.871 1.00 81.31 186 ALA A N 1
ATOM 1344 C CA . ALA A 1 186 ? 9.365 -0.865 -35.014 1.00 81.31 186 ALA A CA 1
ATOM 1345 C C . ALA A 1 186 ? 10.497 -1.877 -34.799 1.00 81.31 186 ALA A C 1
ATOM 1347 O O . ALA A 1 186 ? 10.398 -3.019 -35.270 1.00 81.31 186 ALA A O 1
ATOM 1348 N N . VAL A 1 187 ? 11.561 -1.449 -34.116 1.00 80.19 187 VAL A N 1
ATOM 1349 C CA . VAL A 1 187 ? 12.814 -2.201 -33.989 1.00 80.19 187 VAL A CA 1
ATOM 1350 C C . VAL A 1 187 ? 12.920 -2.883 -32.631 1.00 80.19 187 VAL A C 1
ATOM 1352 O O . VAL A 1 187 ? 13.211 -4.071 -32.585 1.00 80.19 187 VAL A O 1
ATOM 1355 N N . ASP A 1 188 ? 12.624 -2.170 -31.543 1.00 80.75 188 ASP A N 1
ATOM 1356 C CA . ASP A 1 188 ? 13.084 -2.572 -30.212 1.00 80.75 188 ASP A CA 1
ATOM 1357 C C . ASP A 1 188 ? 11.949 -3.088 -29.317 1.00 80.75 188 ASP A C 1
ATOM 1359 O O . ASP A 1 188 ? 12.056 -4.161 -28.723 1.00 80.75 188 ASP A O 1
ATOM 1363 N N . TYR A 1 189 ? 10.833 -2.353 -29.244 1.00 85.00 189 TYR A N 1
ATOM 1364 C CA . TYR A 1 189 ? 9.768 -2.597 -28.267 1.00 85.00 189 TYR A CA 1
ATOM 1365 C C . TYR A 1 189 ? 8.372 -2.573 -28.875 1.00 85.00 189 TYR A C 1
ATOM 1367 O O . TYR A 1 189 ? 8.040 -1.733 -29.700 1.00 85.00 189 TYR A O 1
ATOM 1375 N N . ASN A 1 190 ? 7.471 -3.406 -28.364 1.00 85.00 190 ASN A N 1
ATOM 1376 C CA . ASN A 1 190 ? 6.048 -3.268 -28.644 1.00 85.00 190 ASN A CA 1
ATOM 1377 C C . ASN A 1 190 ? 5.423 -2.204 -27.725 1.00 85.00 190 ASN A C 1
ATOM 1379 O O . ASN A 1 190 ? 4.837 -2.519 -26.688 1.00 85.00 190 ASN A O 1
ATOM 1383 N N . LEU A 1 191 ? 5.536 -0.932 -28.118 1.00 81.94 191 LEU A N 1
ATOM 1384 C CA . LEU A 1 191 ? 5.067 0.210 -27.319 1.00 81.94 191 LEU A CA 1
ATOM 1385 C C . LEU A 1 191 ? 3.550 0.199 -27.062 1.00 81.94 191 LEU A C 1
ATOM 1387 O O . LEU A 1 191 ? 3.104 0.674 -26.020 1.00 81.94 191 LEU A O 1
ATOM 1391 N N . LEU A 1 192 ? 2.759 -0.413 -27.953 1.00 81.75 192 LEU A N 1
ATOM 1392 C CA . LEU A 1 192 ? 1.306 -0.567 -27.787 1.00 81.75 192 LEU A CA 1
ATOM 1393 C C . LEU A 1 192 ? 0.924 -1.527 -26.661 1.00 81.75 192 LEU A C 1
ATOM 1395 O O . LEU A 1 192 ? -0.227 -1.551 -26.233 1.00 81.75 192 LEU A O 1
ATOM 1399 N N . LYS A 1 193 ? 1.871 -2.329 -26.171 1.00 83.12 193 LYS A N 1
ATOM 1400 C CA . LYS A 1 193 ? 1.652 -3.122 -24.968 1.00 83.12 193 LYS A CA 1
ATOM 1401 C C . LYS A 1 193 ? 1.827 -2.275 -23.707 1.00 83.12 193 LYS A C 1
ATOM 1403 O O . LYS A 1 193 ? 1.236 -2.632 -22.701 1.00 83.12 193 LYS A O 1
ATOM 1408 N N . GLY A 1 194 ? 2.542 -1.152 -23.733 1.00 81.75 194 GLY A N 1
ATOM 1409 C CA . GLY A 1 194 ? 2.834 -0.367 -22.532 1.00 81.75 194 GLY A CA 1
ATOM 1410 C C . GLY A 1 194 ? 3.798 -1.069 -21.567 1.00 81.75 194 GLY A C 1
ATOM 1411 O O . GLY A 1 194 ? 4.207 -2.213 -21.781 1.00 81.75 194 GLY A O 1
ATOM 1412 N N . ALA A 1 195 ? 4.161 -0.367 -20.498 1.00 86.56 195 ALA A N 1
ATOM 1413 C CA . ALA A 1 195 ? 5.155 -0.811 -19.527 1.00 86.56 195 ALA A CA 1
ATOM 1414 C C . ALA A 1 195 ? 4.508 -1.566 -18.361 1.00 86.56 195 ALA A C 1
ATOM 1416 O O . ALA A 1 195 ? 3.532 -1.087 -17.786 1.00 86.56 195 ALA A O 1
ATOM 1417 N N . SER A 1 196 ? 5.047 -2.726 -17.996 1.00 89.69 196 SER A N 1
ATOM 1418 C CA . SER A 1 196 ? 4.652 -3.433 -16.777 1.00 89.69 196 SER A CA 1
ATOM 1419 C C . SER A 1 196 ? 5.722 -3.308 -15.701 1.00 89.69 196 SER A C 1
ATOM 1421 O O . SER A 1 196 ? 6.844 -2.897 -15.979 1.00 89.69 196 SER A O 1
ATOM 1423 N N . TRP A 1 197 ? 5.349 -3.557 -14.453 1.00 93.25 197 TRP A N 1
ATOM 1424 C CA . TRP A 1 197 ? 6.096 -3.050 -13.310 1.00 93.25 197 TRP A CA 1
ATOM 1425 C C . TRP A 1 197 ? 6.134 -4.064 -12.178 1.00 93.25 197 TRP A C 1
ATOM 1427 O O . TRP A 1 197 ? 5.136 -4.718 -11.867 1.00 93.25 197 TRP A O 1
ATOM 1437 N N . TYR A 1 198 ? 7.278 -4.119 -11.514 1.00 95.25 198 TYR A N 1
ATOM 1438 C CA . TYR A 1 198 ? 7.458 -4.774 -10.232 1.00 95.25 198 TYR A CA 1
ATOM 1439 C C . TYR A 1 198 ? 8.256 -3.850 -9.322 1.00 95.25 198 TYR A C 1
ATOM 1441 O O . TYR A 1 198 ? 9.361 -3.447 -9.675 1.00 95.25 198 TYR A O 1
ATOM 1449 N N . LEU A 1 199 ? 7.698 -3.508 -8.164 1.00 95.94 199 LEU A N 1
ATOM 1450 C CA . LEU A 1 199 ? 8.320 -2.602 -7.203 1.00 95.94 199 LEU A CA 1
ATOM 1451 C C . LEU A 1 199 ? 8.395 -3.289 -5.842 1.00 95.94 199 LEU A C 1
ATOM 1453 O O . LEU A 1 199 ? 7.371 -3.710 -5.305 1.00 95.94 199 LEU A O 1
ATOM 1457 N N . THR A 1 200 ? 9.596 -3.392 -5.289 1.00 97.19 200 THR A N 1
ATOM 1458 C CA . THR A 1 200 ? 9.896 -4.048 -4.014 1.00 97.19 200 THR A CA 1
ATOM 1459 C C . THR A 1 200 ? 10.799 -3.175 -3.156 1.00 97.19 200 THR A C 1
ATOM 1461 O O . THR A 1 200 ? 11.688 -2.482 -3.658 1.00 97.19 200 THR A O 1
ATOM 1464 N N . GLY A 1 201 ? 10.549 -3.192 -1.852 1.00 97.00 201 GLY A N 1
ATOM 1465 C CA . GLY A 1 201 ? 11.272 -2.361 -0.903 1.00 97.00 201 GLY A CA 1
ATOM 1466 C C . GLY A 1 201 ? 10.614 -2.333 0.464 1.00 97.00 201 GLY A C 1
ATOM 1467 O O . GLY A 1 201 ? 10.003 -3.312 0.906 1.00 97.00 201 GLY A O 1
ATOM 1468 N N . THR A 1 202 ? 10.739 -1.195 1.140 1.00 96.94 202 THR A N 1
ATOM 1469 C CA . THR A 1 202 ? 10.115 -0.937 2.439 1.00 96.94 202 THR A CA 1
ATOM 1470 C C . THR A 1 202 ? 9.169 0.254 2.374 1.00 96.94 202 THR A C 1
ATOM 1472 O O . THR A 1 202 ? 9.450 1.266 1.731 1.00 96.94 202 THR A O 1
ATOM 1475 N N . ILE A 1 203 ? 8.031 0.131 3.056 1.00 96.19 203 ILE A N 1
ATOM 1476 C CA . ILE A 1 203 ? 7.094 1.223 3.309 1.00 96.19 203 ILE A CA 1
ATOM 1477 C C . ILE A 1 203 ? 7.027 1.494 4.811 1.00 96.19 203 ILE A C 1
ATOM 1479 O O . ILE A 1 203 ? 6.796 0.590 5.616 1.00 96.19 203 ILE A O 1
ATOM 1483 N N . THR A 1 204 ? 7.212 2.755 5.193 1.00 95.00 204 THR A N 1
ATOM 1484 C CA . THR A 1 204 ? 7.003 3.208 6.569 1.00 95.00 204 THR A CA 1
ATOM 1485 C C . THR A 1 204 ? 5.575 3.705 6.700 1.00 95.00 204 THR A C 1
ATOM 1487 O O . THR A 1 204 ? 5.214 4.733 6.127 1.00 95.00 204 THR A O 1
ATOM 1490 N N . LEU A 1 205 ? 4.762 2.966 7.454 1.00 90.69 205 LEU A N 1
ATOM 1491 C CA . LEU A 1 205 ? 3.381 3.329 7.756 1.00 90.69 205 LEU A CA 1
ATOM 1492 C C . LEU A 1 205 ? 3.275 3.809 9.208 1.00 90.69 205 LEU A C 1
ATOM 1494 O O . LEU A 1 205 ? 3.819 3.153 10.103 1.00 90.69 205 LEU A O 1
ATOM 1498 N N . PRO A 1 206 ? 2.561 4.913 9.484 1.00 86.44 206 PRO A N 1
ATOM 1499 C CA . PRO A 1 206 ? 2.246 5.288 10.848 1.00 86.44 206 PRO A CA 1
ATOM 1500 C C . PRO A 1 206 ? 1.387 4.192 11.472 1.00 86.44 206 PRO A C 1
ATOM 1502 O O . PRO A 1 206 ? 0.423 3.710 10.876 1.00 86.44 206 PRO A O 1
ATOM 1505 N N . GLN A 1 207 ? 1.725 3.808 12.696 1.00 77.50 207 GLN A N 1
ATOM 1506 C CA . GLN A 1 207 ? 0.904 2.885 13.464 1.00 77.50 207 GLN A CA 1
ATOM 1507 C C . GLN A 1 207 ? -0.067 3.682 14.323 1.00 77.50 207 GLN A C 1
ATOM 1509 O O . GLN A 1 207 ? 0.337 4.574 15.076 1.00 77.50 207 GLN A O 1
ATOM 1514 N N . GLN A 1 208 ? -1.355 3.359 14.230 1.00 67.56 208 GLN A N 1
ATOM 1515 C CA . GLN A 1 208 ? -2.297 3.821 15.231 1.00 67.56 208 GLN A CA 1
ATOM 1516 C C . GLN A 1 208 ? -1.954 3.104 16.541 1.00 67.56 208 GLN A C 1
ATOM 1518 O O . GLN A 1 208 ? -1.756 1.884 16.536 1.00 67.56 208 GLN A O 1
ATOM 1523 N N . PRO A 1 209 ? -1.883 3.815 17.680 1.00 56.66 209 PRO A N 1
ATOM 1524 C CA . PRO A 1 209 ? -1.733 3.153 18.962 1.00 56.66 209 PRO A CA 1
ATOM 1525 C C . PRO A 1 209 ? -2.846 2.119 19.092 1.00 56.66 209 PRO A C 1
ATOM 1527 O O . PRO A 1 209 ? -4.023 2.468 18.965 1.00 56.66 209 PRO A O 1
ATOM 1530 N N . ALA A 1 210 ? -2.484 0.855 19.327 1.00 52.47 210 ALA A N 1
ATOM 1531 C CA . ALA A 1 210 ? -3.467 -0.184 19.576 1.00 52.47 210 ALA A CA 1
ATOM 1532 C C . ALA A 1 210 ? -4.412 0.319 20.671 1.00 52.47 210 ALA A C 1
ATOM 1534 O O . ALA A 1 210 ? -3.974 0.630 21.787 1.00 52.47 210 ALA A O 1
ATOM 1535 N N . VAL A 1 211 ? -5.705 0.433 20.354 1.00 51.44 211 VAL A N 1
ATOM 1536 C CA . VAL A 1 211 ? -6.722 0.708 21.365 1.00 51.44 211 VAL A CA 1
ATOM 1537 C C . VAL A 1 211 ? -6.653 -0.477 22.313 1.00 51.44 211 VAL A C 1
ATOM 1539 O O . VAL A 1 211 ? -7.123 -1.567 21.991 1.00 51.44 211 VAL A O 1
ATOM 1542 N N . SER A 1 212 ? -5.972 -0.298 23.449 1.00 50.72 212 SER A N 1
ATOM 1543 C CA . SER A 1 212 ? -5.827 -1.351 24.451 1.00 50.72 212 SER A CA 1
ATOM 1544 C C . SER A 1 212 ? -7.216 -1.930 24.695 1.00 50.72 212 SER A C 1
ATOM 1546 O O . SER A 1 212 ? -8.127 -1.135 24.952 1.00 50.72 212 SER A O 1
ATOM 1548 N N . PRO A 1 213 ? -7.422 -3.258 24.593 1.00 53.06 213 PRO A N 1
ATOM 1549 C CA . PRO A 1 213 ? -8.751 -3.825 24.732 1.00 53.06 213 PRO A CA 1
ATOM 1550 C C . PRO A 1 213 ? -9.290 -3.377 26.086 1.00 53.06 213 PRO A C 1
ATOM 1552 O O . PRO A 1 213 ? -8.747 -3.736 27.136 1.00 53.06 213 PRO A O 1
ATOM 1555 N N . ALA A 1 214 ? -10.293 -2.496 26.054 1.00 62.66 214 ALA A N 1
ATOM 1556 C CA . ALA A 1 214 ? -10.797 -1.861 27.256 1.00 62.66 214 ALA A CA 1
ATOM 1557 C C . ALA A 1 214 ? -11.217 -2.976 28.218 1.00 62.66 214 ALA A C 1
ATOM 1559 O O . ALA A 1 214 ? -12.038 -3.834 27.881 1.00 62.66 214 ALA A O 1
ATOM 1560 N N . ARG A 1 215 ? -10.607 -3.017 29.405 1.00 71.50 215 ARG A N 1
ATOM 1561 C CA . ARG A 1 215 ? -10.805 -4.119 30.350 1.00 71.50 215 ARG A CA 1
ATOM 1562 C C . ARG A 1 215 ? -12.284 -4.201 30.721 1.00 71.50 215 ARG A C 1
ATOM 1564 O O . ARG A 1 215 ? -12.958 -3.179 30.875 1.00 71.50 215 ARG A O 1
ATOM 1571 N N . ALA A 1 216 ? -12.803 -5.413 30.902 1.00 77.69 216 ALA A N 1
ATOM 1572 C CA . ALA A 1 216 ? -14.178 -5.581 31.357 1.00 77.69 216 ALA A CA 1
ATOM 1573 C C . ALA A 1 216 ? -14.378 -4.876 32.712 1.00 77.69 216 ALA A C 1
ATOM 1575 O O . ALA A 1 216 ? -13.611 -5.078 33.664 1.00 77.69 216 ALA A O 1
ATOM 1576 N N . GLN A 1 217 ? -15.419 -4.046 32.821 1.00 85.38 217 GLN A N 1
ATOM 1577 C CA . GLN A 1 217 ? -15.811 -3.507 34.118 1.00 85.38 217 GLN A CA 1
ATOM 1578 C C . GLN A 1 217 ? -16.500 -4.588 34.947 1.00 85.38 217 GLN A C 1
ATOM 1580 O O . GLN A 1 217 ? -17.404 -5.279 34.484 1.00 85.38 217 GLN A O 1
ATOM 1585 N N . THR A 1 218 ? -16.114 -4.703 36.213 1.00 87.69 218 THR A N 1
ATOM 1586 C CA . THR A 1 218 ? -16.718 -5.634 37.168 1.00 87.69 218 THR A CA 1
ATOM 1587 C C . THR A 1 218 ? -17.084 -4.914 38.460 1.00 87.69 218 THR A C 1
ATOM 1589 O O . THR A 1 218 ? -16.471 -3.916 38.841 1.00 87.69 218 THR A O 1
ATOM 1592 N N . ALA A 1 219 ? -18.116 -5.405 39.152 1.00 87.88 219 ALA A N 1
ATOM 1593 C CA . ALA A 1 219 ? -18.544 -4.867 40.441 1.00 87.88 219 ALA A CA 1
ATOM 1594 C C . ALA A 1 219 ? -19.063 -5.977 41.361 1.00 87.88 219 ALA A C 1
ATOM 1596 O O . ALA A 1 219 ? -19.897 -6.802 40.971 1.00 87.88 219 ALA A O 1
ATOM 1597 N N . LYS A 1 220 ? -18.614 -5.967 42.621 1.00 87.19 220 LYS A N 1
ATOM 1598 C CA . LYS A 1 220 ? -19.093 -6.886 43.662 1.00 87.19 220 LYS A CA 1
ATOM 1599 C C . LYS A 1 220 ? -20.394 -6.348 44.263 1.00 87.19 220 LYS A C 1
ATOM 1601 O O . LYS A 1 220 ? -20.383 -5.526 45.178 1.00 87.19 220 LYS A O 1
ATOM 1606 N N . VAL A 1 221 ? -21.528 -6.817 43.746 1.00 88.44 221 VAL A N 1
ATOM 1607 C CA . VAL A 1 221 ? -22.867 -6.416 44.207 1.00 88.44 221 VAL A CA 1
ATOM 1608 C C . VAL A 1 221 ? -23.506 -7.551 45.008 1.00 88.44 221 VAL A C 1
ATOM 1610 O O . VAL A 1 221 ? -23.709 -8.642 44.478 1.00 88.44 221 VAL A O 1
ATOM 1613 N N . LYS A 1 222 ? -23.873 -7.285 46.269 1.00 87.31 222 LYS A N 1
ATOM 1614 C CA . LYS A 1 222 ? -24.704 -8.187 47.084 1.00 87.31 222 LYS A CA 1
ATOM 1615 C C . LYS A 1 222 ? -26.167 -7.760 46.980 1.00 87.31 222 LYS A C 1
ATOM 1617 O O . LYS A 1 222 ? -26.526 -6.699 47.488 1.00 87.31 222 LYS A O 1
ATOM 1622 N N . LEU A 1 223 ? -26.981 -8.587 46.332 1.00 90.19 223 LEU A N 1
ATOM 1623 C CA . LEU A 1 223 ? -28.410 -8.359 46.121 1.00 90.19 223 LEU A CA 1
ATOM 1624 C C . LEU A 1 223 ? -29.254 -9.301 46.998 1.00 90.19 223 LEU A C 1
ATOM 1626 O O . LEU A 1 223 ? -28.793 -10.397 47.328 1.00 90.19 223 LEU A O 1
ATOM 1630 N N . PRO A 1 224 ? -30.475 -8.903 47.397 1.00 90.69 224 PRO A N 1
ATOM 1631 C CA . PRO A 1 224 ? -31.383 -9.799 48.104 1.00 90.69 224 PRO A CA 1
ATOM 1632 C C . PRO A 1 224 ? -31.851 -10.946 47.195 1.00 90.69 224 PRO A C 1
ATOM 1634 O O . PRO A 1 224 ? -32.015 -10.772 45.988 1.00 90.69 224 PRO A O 1
ATOM 1637 N N . LYS A 1 225 ? -32.129 -12.112 47.791 1.00 88.12 225 LYS A N 1
ATOM 1638 C CA . LYS A 1 225 ? -32.672 -13.273 47.062 1.00 88.12 225 LYS A CA 1
ATOM 1639 C C . LYS A 1 225 ? -34.135 -13.077 46.636 1.00 88.12 225 LYS A C 1
ATOM 1641 O O . LYS A 1 225 ? -34.543 -13.595 45.605 1.00 88.12 225 LYS A O 1
ATOM 1646 N N . ALA A 1 226 ? -34.925 -12.344 47.421 1.00 87.75 226 ALA A N 1
ATOM 1647 C CA . ALA A 1 226 ? -36.347 -12.120 47.167 1.00 87.75 226 ALA A CA 1
ATOM 1648 C C . ALA A 1 226 ? -36.814 -10.754 47.693 1.00 87.75 226 ALA A C 1
ATOM 1650 O O . ALA A 1 226 ? -36.209 -10.190 48.610 1.00 87.75 226 ALA A O 1
ATOM 1651 N N . ILE A 1 227 ? -37.920 -10.256 47.133 1.00 88.25 227 ILE A N 1
ATOM 1652 C CA . ILE A 1 227 ? -38.638 -9.069 47.614 1.00 88.25 227 ILE A CA 1
ATOM 1653 C C . ILE A 1 227 ? -39.874 -9.524 48.390 1.00 88.25 227 ILE A C 1
ATOM 1655 O O . ILE A 1 227 ? -40.638 -10.360 47.909 1.00 88.25 227 ILE A O 1
ATOM 1659 N N . LYS A 1 228 ? -40.064 -8.968 49.592 1.00 84.56 228 LYS A N 1
ATOM 1660 C CA . LYS A 1 228 ? -41.200 -9.291 50.467 1.00 84.56 228 LYS A CA 1
ATOM 1661 C C . LYS A 1 228 ? -42.530 -8.818 49.858 1.00 84.56 228 LYS A C 1
ATOM 1663 O O . LYS A 1 228 ? -42.587 -7.713 49.313 1.00 84.56 228 LYS A O 1
ATOM 1668 N N . ALA A 1 229 ? -43.607 -9.590 50.040 1.00 84.25 229 ALA A N 1
ATOM 1669 C CA . ALA A 1 229 ? -44.969 -9.212 49.633 1.00 84.25 229 ALA A CA 1
ATOM 1670 C C . ALA A 1 229 ? -45.423 -7.880 50.248 1.00 84.25 229 ALA A C 1
ATOM 1672 O O . ALA A 1 229 ? -46.032 -7.043 49.579 1.00 84.25 229 ALA A O 1
ATOM 1673 N N . LYS A 1 230 ? -45.104 -7.686 51.534 1.00 85.06 230 LYS A N 1
ATOM 1674 C CA . LYS A 1 230 ? -45.448 -6.510 52.335 1.00 85.06 230 LYS A CA 1
ATOM 1675 C C . LYS A 1 230 ? -44.223 -6.030 53.111 1.00 85.06 230 LYS A C 1
ATOM 1677 O O . LYS A 1 230 ? -43.477 -6.830 53.676 1.00 85.06 230 LYS A O 1
ATOM 1682 N N . GLY A 1 231 ? -44.040 -4.715 53.176 1.00 87.62 231 GLY A N 1
ATOM 1683 C CA . GLY A 1 231 ? -42.987 -4.077 53.964 1.00 87.62 231 GLY A CA 1
ATOM 1684 C C . GLY A 1 231 ? -41.779 -3.636 53.139 1.00 87.62 231 GLY A C 1
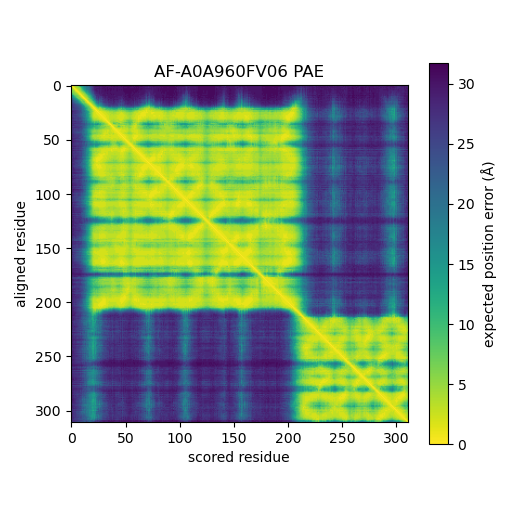ATOM 1685 O O . GLY A 1 231 ? -41.853 -3.467 51.926 1.00 87.62 231 GLY A O 1
ATOM 1686 N N . LYS A 1 232 ? -40.665 -3.367 53.825 1.00 90.12 232 LYS A N 1
ATOM 1687 C CA . LYS A 1 232 ? -39.455 -2.779 53.233 1.00 90.12 232 LYS A CA 1
ATOM 1688 C C . LYS A 1 232 ? -38.428 -3.856 52.883 1.00 90.12 232 LYS A C 1
ATOM 1690 O O . LYS A 1 232 ? -38.054 -4.657 53.738 1.00 90.12 232 LYS A O 1
ATOM 1695 N N . THR A 1 233 ? -37.910 -3.807 51.660 1.00 91.31 233 THR A N 1
ATOM 1696 C CA . THR A 1 233 ? -36.774 -4.612 51.191 1.00 91.31 233 THR A CA 1
ATOM 1697 C C . THR A 1 233 ? -35.635 -3.686 50.761 1.00 91.31 233 THR A C 1
ATOM 1699 O O . THR A 1 233 ? -35.855 -2.673 50.098 1.00 91.31 233 THR A O 1
ATOM 1702 N N . VAL A 1 234 ? -34.402 -4.007 51.155 1.00 92.62 234 VAL A N 1
ATOM 1703 C CA . VAL A 1 234 ? -33.203 -3.260 50.746 1.00 92.62 234 VAL A CA 1
ATOM 1704 C C . VAL A 1 234 ? -32.612 -3.933 49.509 1.00 92.62 234 VAL A C 1
ATOM 1706 O O . VAL A 1 234 ? -32.134 -5.059 49.608 1.00 92.62 234 VAL A O 1
ATOM 1709 N N . LEU A 1 235 ? -32.648 -3.249 48.364 1.00 91.19 235 LEU A N 1
ATOM 1710 C CA . LEU A 1 235 ? -32.088 -3.740 47.100 1.00 91.19 235 LEU A CA 1
ATOM 1711 C C . LEU A 1 235 ? -30.579 -3.480 47.026 1.00 91.19 235 LEU A C 1
ATOM 1713 O O . LEU A 1 235 ? -29.820 -4.348 46.612 1.00 91.19 235 LEU A O 1
ATOM 1717 N N . LEU A 1 236 ? -30.142 -2.307 47.496 1.00 92.38 236 LEU A N 1
ATOM 1718 C CA . LEU A 1 236 ? -28.731 -1.935 47.627 1.00 92.38 236 LEU A CA 1
ATOM 1719 C C . LEU A 1 236 ? -28.505 -1.285 48.986 1.00 92.38 236 LEU A C 1
ATOM 1721 O O . LEU A 1 236 ? -29.249 -0.387 49.378 1.00 92.38 236 LEU A O 1
ATOM 1725 N N . LYS A 1 237 ? -27.468 -1.719 49.711 1.00 88.81 237 LYS A N 1
ATOM 1726 C CA . LYS A 1 237 ? -27.129 -1.156 51.031 1.00 88.81 237 LYS A CA 1
ATOM 1727 C C . LYS A 1 237 ? -26.428 0.206 50.938 1.00 88.81 237 LYS A C 1
ATOM 1729 O O . LYS A 1 237 ? -26.605 1.022 51.837 1.00 88.81 237 LYS A O 1
ATOM 1734 N N . ARG A 1 238 ? -25.648 0.423 49.876 1.00 89.94 238 ARG A N 1
ATOM 1735 C CA . ARG A 1 238 ? -24.850 1.624 49.592 1.00 89.94 238 ARG A CA 1
ATOM 1736 C C . ARG A 1 238 ? -24.541 1.707 48.098 1.00 89.94 238 ARG A C 1
ATOM 1738 O O . ARG A 1 238 ? -24.670 0.695 47.405 1.00 89.94 238 ARG A O 1
ATOM 1745 N N . THR A 1 239 ? -24.049 2.857 47.644 1.00 88.19 239 THR A N 1
ATOM 1746 C CA . THR A 1 239 ? -23.443 3.000 46.314 1.00 88.19 239 THR A CA 1
ATOM 1747 C C . THR A 1 239 ? -22.341 1.961 46.119 1.00 88.19 239 THR A C 1
ATOM 1749 O O . THR A 1 239 ? -21.433 1.841 46.944 1.00 88.19 239 THR A O 1
ATOM 1752 N N . VAL A 1 240 ? -22.410 1.217 45.018 1.00 89.75 240 VAL A N 1
ATOM 1753 C CA . VAL A 1 240 ? -21.364 0.277 44.605 1.00 89.75 240 VAL A CA 1
ATOM 1754 C C . VAL A 1 240 ? -20.492 0.949 43.550 1.00 89.75 240 VAL A C 1
ATOM 1756 O O . VAL A 1 240 ? -20.995 1.721 42.730 1.00 89.75 240 VAL A O 1
ATOM 1759 N N . ARG A 1 241 ? -19.189 0.666 43.591 1.00 91.31 241 ARG A N 1
ATOM 1760 C CA . ARG A 1 241 ? -18.230 1.108 42.580 1.00 91.31 241 ARG A CA 1
ATOM 1761 C C . ARG A 1 241 ? -17.742 -0.069 41.743 1.00 91.31 241 ARG A C 1
ATOM 1763 O O . ARG A 1 241 ? -17.670 -1.189 42.254 1.00 91.31 241 ARG A O 1
ATOM 1770 N N . THR A 1 242 ? -17.439 0.191 40.478 1.00 89.06 242 THR A N 1
ATOM 1771 C CA . THR A 1 242 ? -16.754 -0.767 39.600 1.00 89.06 242 THR A CA 1
ATOM 1772 C C . THR A 1 242 ? -15.257 -0.819 39.926 1.00 89.06 242 THR A C 1
ATOM 1774 O O . THR A 1 242 ? -14.743 0.039 40.649 1.00 89.06 242 THR A O 1
ATOM 1777 N N . ASN A 1 243 ? -14.539 -1.804 39.380 1.00 87.00 243 ASN A N 1
ATOM 1778 C CA . ASN A 1 243 ? -13.069 -1.817 39.337 1.00 87.00 243 ASN A CA 1
ATOM 1779 C C . ASN A 1 243 ? -12.477 -0.556 38.673 1.00 87.00 243 ASN A C 1
ATOM 1781 O O . ASN A 1 243 ? -11.368 -0.167 39.013 1.00 87.00 243 ASN A O 1
ATOM 1785 N N . ALA A 1 244 ? -13.240 0.123 37.811 1.00 83.06 244 ALA A N 1
ATOM 1786 C CA . ALA A 1 244 ? -12.886 1.411 37.210 1.00 83.06 244 ALA A CA 1
ATOM 1787 C C . ALA A 1 244 ? -13.220 2.634 38.098 1.00 83.06 244 ALA A C 1
ATOM 1789 O O . ALA A 1 244 ? -13.219 3.768 37.627 1.00 83.06 244 ALA A O 1
ATOM 1790 N N . GLY A 1 245 ? -13.591 2.437 39.370 1.00 83.56 245 GLY A N 1
ATOM 1791 C CA . GLY A 1 245 ? -13.876 3.519 40.324 1.00 83.56 245 GLY A CA 1
ATOM 1792 C C . GLY A 1 245 ? -15.201 4.265 40.102 1.00 83.56 245 GLY A C 1
ATOM 1793 O O . GLY A 1 245 ? -15.604 5.065 40.956 1.00 83.56 245 GLY A O 1
ATOM 1794 N N . GLN A 1 246 ? -15.926 3.982 39.017 1.00 86.25 246 GLN A N 1
ATOM 1795 C CA . GLN A 1 246 ? -17.202 4.620 38.696 1.00 86.25 246 GLN A CA 1
ATOM 1796 C C . GLN A 1 246 ? -18.316 4.190 39.650 1.00 86.25 246 GLN A C 1
ATOM 1798 O O . GLN A 1 246 ? -18.397 3.034 40.065 1.00 86.25 246 GLN A O 1
ATOM 1803 N N . ARG A 1 247 ? -19.211 5.126 39.984 1.00 89.12 247 ARG A N 1
ATOM 1804 C CA . ARG A 1 247 ? -20.412 4.852 40.784 1.00 89.12 247 ARG A CA 1
ATOM 1805 C C . ARG A 1 247 ? -21.485 4.225 39.896 1.00 89.12 247 ARG A C 1
ATOM 1807 O O . ARG A 1 247 ? -21.825 4.798 38.867 1.00 89.12 247 ARG A O 1
ATOM 1814 N N . LEU A 1 248 ? -22.045 3.093 40.321 1.00 88.44 248 LEU A N 1
ATOM 1815 C CA . LEU A 1 248 ? -23.172 2.479 39.621 1.00 88.44 248 LEU A CA 1
ATOM 1816 C C . LEU A 1 248 ? -24.444 3.309 39.799 1.00 88.44 248 LEU A C 1
ATOM 1818 O O . LEU A 1 248 ? -24.815 3.645 40.926 1.00 88.44 248 LEU A O 1
ATOM 1822 N N . THR A 1 249 ? -25.142 3.567 38.697 1.00 87.81 249 THR A N 1
ATOM 1823 C CA . THR A 1 249 ? -26.462 4.200 38.683 1.00 87.81 249 THR A CA 1
ATOM 1824 C C . THR A 1 249 ? -27.541 3.118 38.739 1.00 87.81 249 THR A C 1
ATOM 1826 O O . THR A 1 249 ? -27.637 2.315 37.806 1.00 87.81 249 THR A O 1
ATOM 1829 N N . PRO A 1 250 ? -28.345 3.052 39.817 1.00 90.88 250 PRO A N 1
ATOM 1830 C CA . PRO A 1 250 ? -29.439 2.103 39.916 1.00 90.88 250 PRO A CA 1
ATOM 1831 C C . PRO A 1 250 ? -30.701 2.635 39.238 1.00 90.88 250 PRO A C 1
ATOM 1833 O O . PRO A 1 250 ? -31.151 3.744 39.514 1.00 90.88 250 PRO A O 1
ATOM 1836 N N . GLN A 1 251 ? -31.318 1.796 38.418 1.00 89.88 251 GLN A N 1
ATOM 1837 C CA . GLN A 1 251 ? -32.626 2.025 37.824 1.00 89.88 251 GLN A CA 1
ATOM 1838 C C . GLN A 1 251 ? -33.543 0.878 38.239 1.00 89.88 251 GLN A C 1
ATOM 1840 O O . GLN A 1 251 ? -33.212 -0.284 38.013 1.00 89.88 251 GLN A O 1
ATOM 1845 N N . VAL A 1 252 ? -34.674 1.192 38.873 1.00 89.25 252 VAL A N 1
ATOM 1846 C CA . VAL A 1 252 ? -35.676 0.189 39.257 1.00 89.25 252 VAL A CA 1
ATOM 1847 C C . VAL A 1 252 ? -36.914 0.379 38.395 1.00 89.25 252 VAL A C 1
ATOM 1849 O O . VAL A 1 252 ? -37.477 1.471 38.364 1.00 89.25 252 VAL A O 1
ATOM 1852 N N . THR A 1 253 ? -37.332 -0.681 37.716 1.00 87.81 253 THR A N 1
ATOM 1853 C CA . THR A 1 253 ? -38.552 -0.739 36.907 1.00 87.81 253 THR A CA 1
ATOM 1854 C C . THR A 1 253 ? -39.421 -1.909 37.358 1.00 87.81 253 THR A C 1
ATOM 1856 O O . THR A 1 253 ? -38.995 -2.751 38.154 1.00 87.81 253 THR A O 1
ATOM 1859 N N . TRP A 1 254 ? -40.668 -1.956 36.898 1.00 87.19 254 TRP A N 1
ATOM 1860 C CA . TRP A 1 254 ? -41.592 -3.030 37.243 1.00 87.19 254 TRP A CA 1
ATOM 1861 C C . TRP A 1 254 ? -42.639 -3.261 36.154 1.00 87.19 254 TRP A C 1
ATOM 1863 O O . TRP A 1 254 ? -42.875 -2.393 35.318 1.00 87.19 254 TRP A O 1
ATOM 1873 N N . SER A 1 255 ? -43.268 -4.436 36.170 1.00 77.56 255 SER A N 1
ATOM 1874 C CA . SER A 1 255 ? -44.323 -4.805 35.221 1.00 77.56 255 SER A CA 1
ATOM 1875 C C . SER A 1 255 ? -45.669 -4.163 35.588 1.00 77.56 255 SER A C 1
ATOM 1877 O O . SER A 1 255 ? -46.230 -4.495 36.633 1.00 77.56 255 SER A O 1
ATOM 1879 N N . GLY A 1 256 ? -46.203 -3.308 34.712 1.00 68.81 256 GLY A N 1
ATOM 1880 C CA . GLY A 1 256 ? -47.556 -2.743 34.795 1.00 68.81 256 GLY A CA 1
ATOM 1881 C C . GLY A 1 256 ? -47.625 -1.328 35.385 1.00 68.81 256 GLY A C 1
ATOM 1882 O O . GLY A 1 256 ? -46.984 -1.020 36.392 1.00 68.81 256 GLY A O 1
ATOM 1883 N N . ASP A 1 257 ? -48.447 -0.469 34.784 1.00 62.81 257 ASP A N 1
ATOM 1884 C CA . ASP A 1 257 ? -48.524 0.966 35.110 1.00 62.81 257 ASP A CA 1
ATOM 1885 C C . ASP A 1 257 ? -49.143 1.253 36.488 1.00 62.81 257 ASP A C 1
ATOM 1887 O O . ASP A 1 257 ? -48.789 2.221 37.167 1.00 62.81 257 ASP A O 1
ATOM 1891 N N . SER A 1 258 ? -50.011 0.358 36.969 1.00 60.88 258 SER A N 1
ATOM 1892 C CA . SER A 1 258 ? -50.670 0.446 38.279 1.00 60.88 258 SER A CA 1
ATOM 1893 C C . SER A 1 258 ? -49.765 0.063 39.459 1.00 60.88 258 SER A C 1
ATOM 1895 O O . SER A 1 258 ? -50.121 0.287 40.617 1.00 60.88 258 SER A O 1
ATOM 1897 N N . ALA A 1 259 ? -48.557 -0.443 39.202 1.00 67.44 259 ALA A N 1
ATOM 1898 C CA . ALA A 1 259 ? -47.628 -0.903 40.231 1.00 67.44 259 ALA A CA 1
ATOM 1899 C C . ALA A 1 259 ? -47.087 0.209 41.147 1.00 67.44 259 ALA A C 1
ATOM 1901 O O . ALA A 1 259 ? -46.767 -0.073 42.302 1.00 67.44 259 ALA A O 1
ATOM 1902 N N . LYS A 1 260 ? -47.073 1.476 40.700 1.00 68.44 260 LYS A N 1
ATOM 1903 C CA . LYS A 1 260 ? -46.733 2.639 41.551 1.00 68.44 260 LYS A CA 1
ATOM 1904 C C . LYS A 1 260 ? -47.668 2.784 42.758 1.00 68.44 260 LYS A C 1
ATOM 1906 O O . LYS A 1 260 ? -47.250 3.293 43.793 1.00 68.44 260 LYS A O 1
ATOM 1911 N N . LYS A 1 261 ? -48.916 2.304 42.650 1.00 76.75 261 LYS A N 1
ATOM 1912 C CA . LYS A 1 261 ? -49.883 2.281 43.764 1.00 76.75 261 LYS A CA 1
ATOM 1913 C C . LYS A 1 261 ? -49.527 1.224 44.815 1.00 76.75 261 LYS A C 1
ATOM 1915 O O . LYS A 1 261 ? -49.920 1.346 45.972 1.00 76.75 261 LYS A O 1
ATOM 1920 N N . TYR A 1 262 ? -48.785 0.183 44.427 1.00 81.12 262 TYR A N 1
ATOM 1921 C CA . TYR A 1 262 ? -48.525 -0.989 45.268 1.00 81.12 262 TYR A CA 1
ATOM 1922 C C . TYR A 1 262 ? -47.075 -1.116 45.734 1.00 81.12 262 TYR A C 1
ATOM 1924 O O . TYR A 1 262 ? -46.822 -1.833 46.711 1.00 81.12 262 TYR A O 1
ATOM 1932 N N . ALA A 1 263 ? -46.147 -0.425 45.073 1.00 84.12 263 ALA A N 1
ATOM 1933 C CA . ALA A 1 263 ? -44.736 -0.394 45.408 1.00 84.12 263 ALA A CA 1
ATOM 1934 C C . ALA A 1 263 ? -44.140 1.009 45.228 1.00 84.12 263 ALA A C 1
ATOM 1936 O O . ALA A 1 263 ? -44.415 1.695 44.248 1.00 84.12 263 ALA A O 1
ATOM 1937 N N . SER A 1 264 ? -43.272 1.413 46.155 1.00 87.44 264 SER A N 1
ATOM 1938 C CA . SER A 1 264 ? -42.496 2.652 46.051 1.00 87.44 264 SER A CA 1
ATOM 1939 C C . SER A 1 264 ? -41.011 2.392 46.263 1.00 87.44 264 SER A C 1
ATOM 1941 O O . SER A 1 264 ? -40.616 1.559 47.085 1.00 87.44 264 SER A O 1
ATOM 1943 N N . VAL A 1 265 ? -40.174 3.102 45.507 1.00 90.50 265 VAL A N 1
ATOM 1944 C CA . VAL A 1 265 ? -38.714 3.002 45.585 1.00 90.50 265 VAL A CA 1
ATOM 1945 C C . VAL A 1 265 ? -38.156 4.301 46.139 1.00 90.50 265 VAL A C 1
ATOM 1947 O O . VAL A 1 265 ? -38.535 5.387 45.713 1.00 90.50 265 VAL A O 1
ATOM 1950 N N . LYS A 1 266 ? -37.232 4.184 47.091 1.00 90.12 266 LYS A N 1
ATOM 1951 C CA . LYS A 1 266 ? -36.481 5.309 47.639 1.00 90.12 266 LYS A CA 1
ATOM 1952 C C . LYS A 1 266 ? -34.992 5.046 47.493 1.00 90.12 266 LYS A C 1
ATOM 1954 O O . LYS A 1 266 ? -34.500 4.019 47.973 1.00 90.12 266 LYS A O 1
ATOM 1959 N N . THR A 1 267 ? -34.300 6.013 46.903 1.00 88.81 267 THR A N 1
ATOM 1960 C CA . THR A 1 267 ? -32.840 6.063 46.810 1.00 88.81 267 THR A CA 1
ATOM 1961 C C . THR A 1 267 ? -32.328 7.178 47.716 1.00 88.81 267 THR A C 1
ATOM 1963 O O . THR A 1 267 ? -32.857 8.286 47.697 1.00 88.81 267 THR A O 1
ATOM 1966 N N . THR A 1 268 ? -31.342 6.891 48.562 1.00 87.69 268 THR A N 1
ATOM 1967 C CA . THR A 1 268 ? -30.735 7.888 49.462 1.00 87.69 268 THR A CA 1
ATOM 1968 C C . THR A 1 268 ? -29.487 8.521 48.845 1.00 87.69 268 THR A C 1
ATOM 1970 O O . THR A 1 268 ? -28.903 7.968 47.915 1.00 87.69 268 THR A O 1
ATOM 1973 N N . LYS A 1 269 ? -28.998 9.626 49.435 1.00 79.25 269 LYS A N 1
ATOM 1974 C CA . LYS A 1 269 ? -27.709 10.256 49.072 1.00 79.25 269 LYS A CA 1
ATOM 1975 C C . LYS A 1 269 ? -26.510 9.296 49.182 1.00 79.25 269 LYS A C 1
ATOM 1977 O O . LYS A 1 269 ? -25.545 9.422 48.441 1.00 79.25 269 LYS A O 1
ATOM 1982 N N . SER A 1 270 ? -26.593 8.291 50.058 1.00 81.75 270 SER A N 1
ATOM 1983 C CA . SER A 1 270 ? -25.595 7.218 50.198 1.00 81.75 270 SER A CA 1
ATOM 1984 C C . SER A 1 270 ? -25.723 6.086 49.163 1.00 81.75 270 SER A C 1
ATOM 1986 O O . SER A 1 270 ? -25.029 5.073 49.272 1.00 81.75 270 SER A O 1
ATOM 1988 N N . GLY A 1 271 ? -26.639 6.215 48.194 1.00 81.25 271 GLY A N 1
ATOM 1989 C CA . GLY A 1 271 ? -26.942 5.211 47.166 1.00 81.25 271 GLY A CA 1
ATOM 1990 C C . GLY A 1 271 ? -27.597 3.942 47.700 1.00 81.25 271 GLY A C 1
ATOM 1991 O O . GLY A 1 271 ? -27.574 2.903 47.041 1.00 81.25 271 GLY A O 1
ATOM 1992 N N . LYS A 1 272 ? -28.181 3.997 48.902 1.00 90.00 272 LYS A N 1
ATOM 1993 C CA . LYS A 1 272 ? -29.024 2.918 49.417 1.00 90.00 272 LYS A CA 1
ATOM 1994 C C . LYS A 1 272 ? -30.339 2.935 48.647 1.00 90.00 272 LYS A C 1
ATOM 1996 O O . LYS A 1 272 ? -31.034 3.948 48.654 1.00 90.00 272 LYS A O 1
ATOM 2001 N N . VAL A 1 273 ? -30.693 1.810 48.037 1.00 91.62 273 VAL A N 1
ATOM 2002 C CA . VAL A 1 273 ? -31.949 1.641 47.296 1.00 91.62 273 VAL A CA 1
ATOM 2003 C C . VAL A 1 273 ? -32.853 0.714 48.087 1.00 91.62 273 VAL A C 1
ATOM 2005 O O . VAL A 1 273 ? -32.478 -0.412 48.425 1.00 91.62 273 VAL A O 1
ATOM 2008 N N . THR A 1 274 ? -34.052 1.190 48.400 1.00 91.81 274 THR A N 1
ATOM 2009 C CA . THR A 1 274 ? -35.060 0.421 49.133 1.00 91.81 274 THR A CA 1
ATOM 2010 C C . THR A 1 274 ? -36.381 0.443 48.394 1.00 91.81 274 THR A C 1
ATOM 2012 O O . THR A 1 274 ? -36.761 1.482 47.865 1.00 91.81 274 THR A O 1
ATOM 2015 N N . ILE A 1 275 ? -37.078 -0.687 48.396 1.00 90.56 275 ILE A N 1
ATOM 2016 C CA . ILE A 1 275 ? -38.435 -0.823 47.874 1.00 90.56 275 ILE A CA 1
ATOM 2017 C C . ILE A 1 275 ? -39.386 -1.119 49.033 1.00 90.56 275 ILE A C 1
ATOM 2019 O O . ILE A 1 275 ? -39.052 -1.901 49.928 1.00 90.56 275 ILE A O 1
ATOM 2023 N N . ARG A 1 276 ? -40.556 -0.482 49.045 1.00 90.19 276 ARG A N 1
ATOM 2024 C CA . ARG A 1 276 ? -41.642 -0.757 49.990 1.00 90.19 276 ARG A CA 1
ATOM 2025 C C . ARG A 1 276 ? -42.849 -1.279 49.224 1.00 90.19 276 ARG A C 1
ATOM 2027 O O . ARG A 1 276 ? -43.277 -0.632 48.279 1.00 90.19 276 ARG A O 1
ATOM 2034 N N . THR A 1 277 ? -43.388 -2.417 49.643 1.00 87.62 277 THR A N 1
ATOM 2035 C CA . THR A 1 277 ? -44.544 -3.089 49.028 1.00 87.62 277 THR A CA 1
ATOM 2036 C C . THR A 1 277 ? -45.728 -3.140 50.000 1.00 87.62 277 THR A C 1
ATOM 2038 O O . THR A 1 277 ? -45.552 -3.158 51.223 1.00 87.62 277 THR A O 1
ATOM 2041 N N . THR A 1 278 ? -46.954 -3.143 49.469 1.00 81.12 278 THR A N 1
ATOM 2042 C CA . THR A 1 278 ? -48.207 -3.005 50.248 1.00 81.12 278 THR A CA 1
ATOM 2043 C C . THR A 1 278 ? -48.961 -4.320 50.495 1.00 81.12 278 THR A C 1
ATOM 2045 O O . THR A 1 278 ? -50.074 -4.300 51.008 1.00 81.12 278 THR A O 1
ATOM 2048 N N . GLY A 1 279 ? -48.398 -5.485 50.156 1.00 73.88 279 GLY A N 1
ATOM 2049 C CA . GLY A 1 279 ? -49.081 -6.787 50.268 1.00 73.88 279 GLY A CA 1
ATOM 2050 C C . GLY A 1 279 ? -50.008 -7.114 49.092 1.00 73.88 279 GLY A C 1
ATOM 2051 O O . GLY A 1 279 ? -50.251 -8.287 48.828 1.00 73.88 279 GLY A O 1
ATOM 2052 N N . ARG A 1 280 ? -50.460 -6.099 48.341 1.00 73.75 280 ARG A N 1
ATOM 2053 C CA . ARG A 1 280 ? -51.214 -6.236 47.079 1.00 73.75 280 ARG A CA 1
ATOM 2054 C C . ARG A 1 280 ? -50.318 -6.324 45.837 1.00 73.75 280 ARG A C 1
ATOM 2056 O O . ARG A 1 280 ? -50.802 -6.604 44.754 1.00 73.75 280 ARG A O 1
ATOM 2063 N N . ALA A 1 281 ? -49.004 -6.161 46.001 1.00 69.94 281 ALA A N 1
ATOM 2064 C CA . ALA A 1 281 ? -48.005 -6.294 44.935 1.00 69.94 281 ALA A CA 1
ATOM 2065 C C . ALA A 1 281 ? -47.681 -7.762 44.567 1.00 69.94 281 ALA A C 1
ATOM 2067 O O . ALA A 1 281 ? -46.629 -8.030 43.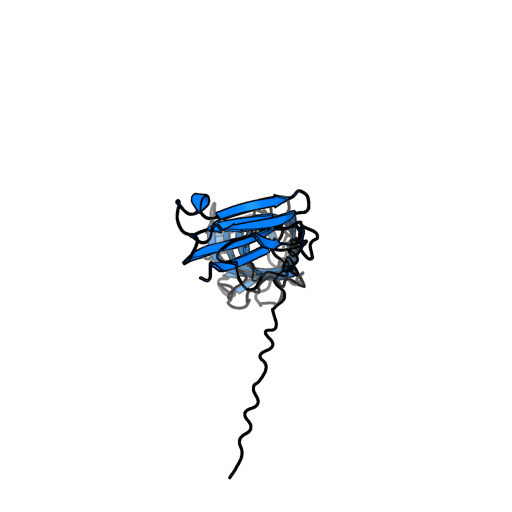986 1.00 69.94 281 ALA A O 1
ATOM 2068 N N . LYS A 1 282 ? -48.533 -8.728 44.943 1.00 67.94 282 LYS A N 1
ATOM 2069 C CA . LYS A 1 282 ? -48.323 -10.153 44.641 1.00 67.94 282 LYS A CA 1
ATOM 2070 C C . LYS A 1 282 ? -48.253 -10.318 43.119 1.00 67.94 282 LYS A C 1
ATOM 2072 O O . LYS A 1 282 ? -49.112 -9.798 42.417 1.00 67.94 282 LYS A O 1
ATOM 2077 N N . LYS A 1 283 ? -47.233 -11.028 42.621 1.00 74.25 283 LYS A N 1
ATOM 2078 C CA . LYS A 1 283 ? -46.917 -11.202 41.183 1.00 74.25 283 LYS A CA 1
ATOM 2079 C C . LYS A 1 283 ? -46.304 -9.987 40.464 1.00 74.25 283 LYS A C 1
ATOM 2081 O O . LYS A 1 283 ? -46.087 -10.061 39.257 1.00 74.25 283 LYS A O 1
ATOM 2086 N N . LEU A 1 284 ? -45.946 -8.908 41.165 1.00 83.81 284 LEU A N 1
ATOM 2087 C CA . LEU A 1 284 ? -45.208 -7.804 40.545 1.00 83.81 284 LEU A CA 1
ATOM 2088 C C . LEU A 1 284 ? -43.791 -8.259 40.162 1.00 83.81 284 LEU A C 1
ATOM 2090 O O . LEU A 1 284 ? -43.040 -8.728 41.023 1.00 83.81 284 LEU A O 1
ATOM 2094 N N . ARG A 1 285 ? -43.404 -8.105 38.890 1.00 86.88 285 ARG A N 1
ATOM 2095 C CA . ARG A 1 285 ? -42.007 -8.265 38.467 1.00 86.88 285 ARG A CA 1
ATOM 2096 C C . ARG A 1 285 ? -41.289 -6.948 38.691 1.00 86.88 285 ARG A C 1
ATOM 2098 O O . ARG A 1 285 ? -41.702 -5.937 38.139 1.00 86.88 285 ARG A O 1
ATOM 2105 N N . VAL A 1 286 ? -40.241 -6.963 39.503 1.00 88.50 286 VAL A N 1
ATOM 2106 C CA . VAL A 1 286 ? -39.391 -5.804 39.792 1.00 88.50 286 VAL A CA 1
ATOM 2107 C C . VAL A 1 286 ? -38.021 -6.065 39.190 1.00 88.50 286 VAL A C 1
ATOM 2109 O O . VAL A 1 286 ? -37.407 -7.084 39.492 1.00 88.50 286 VAL A O 1
ATOM 2112 N N . THR A 1 287 ? -37.525 -5.134 38.387 1.00 90.12 287 THR A N 1
ATOM 2113 C CA . THR A 1 287 ? -36.230 -5.225 37.715 1.00 90.12 287 THR A CA 1
ATOM 2114 C C . THR A 1 287 ? -35.318 -4.121 38.231 1.00 90.12 287 THR A C 1
ATOM 2116 O O . THR A 1 287 ? -35.677 -2.948 38.196 1.00 90.12 287 THR A O 1
ATOM 2119 N N . LEU A 1 288 ? -34.133 -4.481 38.722 1.00 90.56 288 LEU A N 1
ATOM 2120 C CA . LEU A 1 288 ? -33.051 -3.545 39.019 1.00 90.56 288 LEU A CA 1
ATOM 2121 C C . LEU A 1 288 ? -31.994 -3.660 37.927 1.00 90.56 288 LEU A C 1
ATOM 2123 O O . LEU A 1 288 ? -31.410 -4.726 37.745 1.00 90.56 288 LEU A O 1
ATOM 2127 N N . THR A 1 289 ? -31.690 -2.546 37.277 1.00 90.88 289 THR A N 1
ATOM 2128 C CA . THR A 1 289 ? -30.556 -2.412 36.366 1.00 90.88 289 THR A CA 1
ATOM 2129 C C . THR A 1 289 ? -29.517 -1.494 36.996 1.00 90.88 289 THR A C 1
ATOM 2131 O O . THR A 1 289 ? -29.821 -0.375 37.401 1.00 90.88 289 THR A O 1
ATOM 2134 N N . LEU A 1 290 ? -28.279 -1.971 37.091 1.00 90.44 290 LEU A N 1
ATOM 2135 C CA . LEU A 1 290 ? -27.119 -1.204 37.532 1.00 90.44 290 LEU A CA 1
ATOM 2136 C C . LEU A 1 290 ? -26.266 -0.868 36.317 1.00 90.44 290 LEU A C 1
ATOM 2138 O O . LEU A 1 290 ? -25.852 -1.789 35.614 1.00 90.44 290 LEU A O 1
ATOM 2142 N N . ARG A 1 291 ? -26.001 0.420 36.086 1.00 88.06 291 ARG A N 1
ATOM 2143 C CA . ARG A 1 291 ? -25.226 0.887 34.928 1.00 88.06 291 ARG A CA 1
ATOM 2144 C C . ARG A 1 291 ? -24.001 1.695 35.338 1.00 88.06 291 ARG A C 1
ATOM 2146 O O . ARG A 1 291 ? -24.057 2.437 36.317 1.00 88.06 291 ARG A O 1
ATOM 2153 N N . ALA A 1 292 ? -22.936 1.590 34.555 1.00 86.62 292 ALA A N 1
ATOM 2154 C CA . ALA A 1 292 ? -21.819 2.529 34.539 1.00 86.62 292 ALA A CA 1
ATOM 2155 C C . ALA A 1 292 ? -21.422 2.804 33.083 1.00 86.62 292 ALA A C 1
ATOM 2157 O O . ALA A 1 292 ? -21.523 1.918 32.232 1.00 86.62 292 ALA A O 1
ATOM 2158 N N . LYS A 1 293 ? -21.020 4.044 32.789 1.00 80.88 293 LYS A N 1
ATOM 2159 C CA . LYS A 1 293 ? -20.590 4.445 31.442 1.00 80.88 293 LYS A CA 1
ATOM 2160 C C . LYS A 1 293 ? -19.225 3.833 31.113 1.00 80.88 293 LYS A C 1
ATOM 2162 O O . LYS A 1 293 ? -18.462 3.515 32.017 1.00 80.88 293 LYS A O 1
ATOM 2167 N N . ALA A 1 294 ? -18.881 3.736 29.835 1.00 77.62 294 ALA A N 1
ATOM 2168 C CA . ALA A 1 294 ? -17.509 3.413 29.452 1.00 77.62 294 ALA A CA 1
ATOM 2169 C C . ALA A 1 294 ? -16.514 4.447 30.028 1.00 77.62 294 ALA A C 1
ATOM 2171 O O . ALA A 1 294 ? -16.874 5.605 30.269 1.00 77.62 294 ALA A O 1
ATOM 2172 N N . THR A 1 295 ? -15.276 4.022 30.272 1.00 74.69 295 THR A N 1
ATOM 2173 C CA . THR A 1 295 ? -14.120 4.905 30.501 1.00 74.69 295 THR A CA 1
ATOM 2174 C C . THR A 1 295 ? -13.107 4.703 29.380 1.00 74.69 295 THR A C 1
ATOM 2176 O O . THR A 1 295 ? -13.221 3.750 28.615 1.00 74.69 295 THR A O 1
ATOM 2179 N N . ALA A 1 296 ? -12.072 5.545 29.326 1.00 68.06 296 ALA A N 1
ATOM 2180 C CA . ALA A 1 296 ? -10.971 5.393 28.372 1.00 68.06 296 ALA A CA 1
ATOM 2181 C C . ALA A 1 296 ? -10.289 4.008 28.426 1.00 68.06 296 ALA A C 1
ATOM 2183 O O . ALA A 1 296 ? -9.714 3.570 27.441 1.00 68.06 296 ALA A O 1
ATOM 2184 N N . THR A 1 297 ? -10.355 3.308 29.564 1.00 73.06 297 THR A N 1
ATOM 2185 C CA . THR A 1 297 ? -9.651 2.032 29.780 1.00 73.06 297 THR A CA 1
ATOM 2186 C C . THR A 1 297 ? -10.573 0.843 30.044 1.00 73.06 297 THR A C 1
ATOM 2188 O O . THR A 1 297 ? -10.082 -0.279 30.168 1.00 73.06 297 THR A O 1
ATOM 2191 N N . HIS A 1 298 ? -11.889 1.054 30.179 1.00 79.06 298 HIS A N 1
ATOM 2192 C CA . HIS A 1 298 ? -12.828 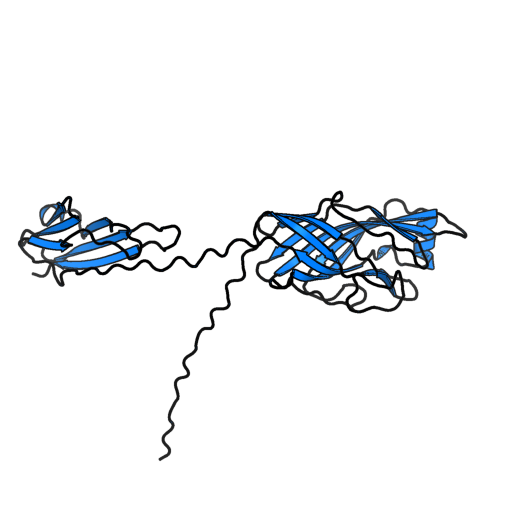-0.010 30.530 1.00 79.06 298 HIS A CA 1
ATOM 2193 C C . HIS A 1 298 ? -14.194 0.112 29.828 1.00 79.06 298 HIS A C 1
ATOM 2195 O O . HIS A 1 298 ? -14.787 1.191 29.780 1.00 79.06 298 HIS A O 1
ATOM 2201 N N . GLN A 1 299 ? -14.730 -1.027 29.377 1.00 80.81 299 GLN A N 1
ATOM 2202 C CA . GLN A 1 299 ? -16.039 -1.159 28.709 1.00 80.81 299 GLN A CA 1
ATOM 2203 C C . GLN A 1 299 ? -17.220 -0.725 29.604 1.00 80.81 299 GLN A C 1
ATOM 2205 O O . GLN A 1 299 ? -17.087 -0.725 30.826 1.00 80.81 299 GLN A O 1
ATOM 2210 N N . PRO A 1 300 ? -18.404 -0.374 29.066 1.00 84.56 300 PRO A N 1
ATOM 2211 C CA . PRO A 1 300 ? -19.556 -0.034 29.901 1.00 84.56 300 PRO A CA 1
ATOM 2212 C C . PRO A 1 300 ? -20.009 -1.227 30.759 1.00 84.56 300 PRO A C 1
ATOM 2214 O O . PRO A 1 300 ? -19.958 -2.382 30.339 1.00 84.56 300 PRO A O 1
ATOM 2217 N N . TYR A 1 301 ? -20.504 -0.947 31.966 1.00 86.31 301 TYR A N 1
ATOM 2218 C CA . TYR A 1 301 ? -21.041 -1.968 32.868 1.00 86.31 301 TYR A CA 1
ATOM 2219 C C . TYR A 1 301 ? -22.568 -1.963 32.858 1.00 86.31 301 TYR A C 1
ATOM 2221 O O . TYR A 1 301 ? -23.187 -0.922 33.094 1.00 86.31 301 TYR A O 1
ATOM 2229 N N . ALA A 1 302 ? -23.179 -3.138 32.701 1.00 88.12 302 ALA A N 1
ATOM 2230 C CA . ALA A 1 302 ? -24.604 -3.342 32.925 1.00 88.12 302 ALA A CA 1
ATOM 2231 C C . ALA A 1 302 ? -24.856 -4.665 33.659 1.00 88.12 302 ALA A C 1
ATOM 2233 O O . ALA A 1 302 ? -24.425 -5.728 33.220 1.00 88.12 302 ALA A O 1
ATOM 2234 N N . LYS A 1 303 ? -25.593 -4.612 34.771 1.00 88.00 303 LYS A N 1
ATOM 2235 C CA . LYS A 1 303 ? -26.098 -5.807 35.458 1.00 88.00 303 LYS A CA 1
ATOM 2236 C C . LYS A 1 303 ? -27.574 -5.649 35.761 1.00 88.00 303 LYS A C 1
ATOM 2238 O O . LYS A 1 303 ? -27.964 -4.713 36.457 1.00 88.00 303 LYS A O 1
ATOM 2243 N N . THR A 1 304 ? -28.372 -6.595 35.282 1.00 90.56 304 THR A N 1
ATOM 2244 C CA . THR A 1 304 ? -29.817 -6.630 35.508 1.00 90.56 304 THR A CA 1
ATOM 2245 C C . THR A 1 304 ? -30.168 -7.776 36.445 1.00 90.56 304 THR A C 1
ATOM 2247 O O . THR A 1 304 ? -29.596 -8.863 36.378 1.00 90.56 304 THR A O 1
ATOM 2250 N N . THR A 1 305 ? -31.087 -7.538 37.372 1.00 90.31 305 THR A N 1
ATOM 2251 C CA . THR A 1 305 ? -31.645 -8.578 38.235 1.00 90.31 305 THR A CA 1
ATOM 2252 C C . THR A 1 305 ? -33.137 -8.357 38.373 1.00 90.31 305 THR A C 1
ATOM 2254 O O . THR A 1 305 ? -33.576 -7.254 38.692 1.00 90.31 305 THR A O 1
ATOM 2257 N N . THR A 1 306 ? -33.900 -9.419 38.140 1.00 89.81 306 THR A N 1
ATOM 2258 C CA . THR A 1 306 ? -35.359 -9.392 38.163 1.00 89.81 306 THR A CA 1
ATOM 2259 C C . THR A 1 306 ? -35.860 -10.282 39.287 1.00 89.81 306 THR A C 1
ATOM 2261 O O . THR A 1 306 ? -35.428 -11.424 39.424 1.00 89.81 306 THR A O 1
ATOM 2264 N N . TRP A 1 307 ? -36.794 -9.770 40.081 1.00 90.19 307 TRP A N 1
ATOM 2265 C CA . TRP A 1 307 ? -37.492 -10.525 41.115 1.00 90.19 307 TRP A CA 1
ATOM 2266 C C . TRP A 1 307 ? -38.980 -10.564 40.815 1.00 90.19 307 TRP A C 1
ATOM 2268 O O . TRP A 1 307 ? -39.570 -9.565 40.411 1.00 90.19 307 TRP A O 1
ATOM 2278 N N . LEU A 1 308 ? -39.602 -11.700 41.109 1.00 87.44 308 LEU A N 1
ATOM 2279 C CA . LEU A 1 308 ? -41.043 -11.784 41.289 1.00 87.44 308 LEU A CA 1
ATOM 2280 C C . LEU A 1 308 ? -41.349 -11.588 42.778 1.00 87.44 308 LEU A C 1
ATOM 2282 O O . LEU A 1 308 ? -40.770 -12.279 43.620 1.00 87.44 308 LEU A O 1
ATOM 2286 N N . VAL A 1 309 ? -42.236 -10.651 43.116 1.00 81.69 309 VAL A N 1
ATOM 2287 C CA . VAL A 1 309 ? -42.689 -10.468 44.502 1.00 81.69 309 VAL A CA 1
ATOM 2288 C C . VAL A 1 309 ? -43.468 -11.714 44.925 1.00 81.69 309 VAL A C 1
ATOM 2290 O O . VAL A 1 309 ? -44.572 -11.965 44.431 1.00 81.69 309 VAL A O 1
ATOM 2293 N N . LYS A 1 310 ? -42.857 -12.505 45.815 1.00 68.19 310 LYS A N 1
ATOM 2294 C CA . LYS A 1 310 ? -43.448 -13.736 46.350 1.00 68.19 310 LYS A CA 1
ATOM 2295 C C . LYS A 1 310 ? -44.590 -13.393 47.301 1.00 68.19 310 LYS A C 1
ATOM 2297 O O . LYS A 1 310 ? -44.494 -12.402 48.023 1.00 68.19 310 LYS A O 1
ATOM 2302 N N . SER A 1 311 ? -45.653 -14.192 47.226 1.00 59.19 311 SER A N 1
ATOM 2303 C CA . SER A 1 311 ? -46.857 -14.124 48.060 1.00 59.19 311 SER A CA 1
ATOM 2304 C C . SER A 1 311 ? -46.570 -14.371 49.528 1.00 59.19 311 SER A C 1
ATOM 2306 O O . SER A 1 311 ? -45.720 -15.247 49.796 1.00 59.19 311 SER A O 1
#

Nearest PDB structures (foldseek):
  9coo-assembly1_A  TM=2.298E-01  e=1.258E+00  Homo sapiens
  8us4-assembly1_A  TM=1.652E-01  e=4.159E-01  Pseudomonas aeruginosa PAO1
  4c00-assembly1_A  TM=2.055E-01  e=4.655E+00  Escherichia coli

Foldseek 3Di:
DDDDDDDDDDPPPPPDPQQFQFAWDKKKWWFDDDPDAKDLDDDPRFWWKWFAWPVTIMTGTWIKMFMFIDDRQKTKTAQVRIDTDWGDDVWTKDWRGHIKIWGADSVQKTKIKGKTWMWTADCDDPQGDIAIKIWMWIKIQQDAADPPSPDHWHGQDSVFQWTKIWTPAIQTDGDDDDRNNVCCCVHTGVSRRHMIIMTTGGMDTDGDPPLAPQAEKDWDFDADPADALAFKDWGGQFFTAIPVRFTWDKDKDKPDPCCVVAKDWDADPRRTIMMGGHNVLQQIKMKIWIWDPDDSRHHIDIDMDIHGHHD

Mean predicted aligned error: 15.28 Å

Sequence (311 aa):
MRTLVIAAGLVVAVSSPAAAEIGNGPISVTLDPCEQAQIDTFVPGCSFINLVGKDAPSYIYTSPSWSGTTSSGLLSFPAADQNWPGVTGERTITWTPKDIAGTVGDNGRLRLAMQYEMSVQIPEGVASGTCTLTGVVELTSVGTEYRSGQAVGQNVDPATGRFAVVSTSAYPLIPEINATCLRLGAVDYNLLKGASWYLTGTITLPQQPAVSPARAQTAKVKLPKAIKAKGKTVLLKRTVRTNAGQRLTPQVTWSGDSAKKYASVKTTKSGKVTIRTTGRAKKLRVTLTLRAKATATHQPYAKTTTWLVKS